Protein AF-A0A1A8DS97-F1 (afdb_monomer)

pLDDT: mean 73.11, std 12.5, range [47.91, 95.19]

Foldseek 3Di:
DDADPPDPVSDADADEDDDPDPDPDPPDQWKDWFAFAEKEKEWEWEFPDADPNRTDIDTHYMYIDTDIDMDGDCLDDPDPDGNPDPPDDDDDHHYYYYHYHYDPPPPDDDQPPVRPPPPVQPPVPDPDRPCVVCVLQDPPDPPDPNVVSVVVVVVVVVVVVVCVCVDPVVVVVVVVVVVVVD

Radius of gyration: 36.75 Å; Cα contacts (8 Å, |Δi|>4): 177; chains: 1; bounding box: 69×42×112 Å

Solvent-accessible surface area (backbone atoms only — not comparable to full-atom values): 11762 Å² total; per-residue (Å²): 137,85,74,53,93,87,45,74,86,69,55,71,77,67,54,69,69,78,80,83,74,90,66,83,77,68,95,64,88,54,54,47,72,73,39,79,32,35,40,41,37,40,38,33,30,34,74,82,48,64,60,97,86,44,73,39,72,42,78,71,42,39,43,46,46,74,42,64,41,68,50,64,69,86,49,88,62,103,55,95,65,66,54,92,58,87,85,66,87,81,90,78,84,71,50,75,49,77,48,80,44,78,52,81,76,82,70,65,79,81,71,48,83,89,68,48,82,79,56,94,76,55,55,91,81,41,102,66,43,66,73,64,77,49,30,72,74,40,93,80,41,82,89,56,60,66,70,58,39,48,49,55,50,53,51,53,53,50,50,52,52,51,48,53,62,73,27,71,68,43,51,49,52,54,51,54,54,59,66,71,77,112

Structure (mmCIF, N/CA/C/O backbone):
data_AF-A0A1A8DS97-F1
#
_entry.id   AF-A0A1A8DS97-F1
#
loop_
_atom_site.group_PDB
_atom_site.id
_atom_site.type_symbol
_atom_site.label_atom_id
_atom_site.label_alt_id
_atom_site.label_comp_id
_atom_site.label_asym_id
_atom_site.label_entity_id
_atom_site.label_seq_id
_atom_site.pdbx_PDB_ins_code
_atom_site.Cartn_x
_atom_site.Cartn_y
_atom_site.Cartn_z
_atom_site.occupancy
_atom_site.B_iso_or_equiv
_atom_site.auth_seq_id
_atom_site.auth_comp_id
_atom_site.auth_asym_id
_atom_site.auth_atom_id
_atom_site.pdbx_PDB_model_num
ATOM 1 N N . GLY A 1 1 ? 2.957 7.408 9.529 1.00 55.59 1 GLY A N 1
ATOM 2 C CA . GLY A 1 1 ? 3.193 6.093 10.149 1.00 55.59 1 GLY A CA 1
ATOM 3 C C . GLY A 1 1 ? 4.643 5.997 10.571 1.00 55.59 1 GLY A C 1
ATOM 4 O O . GLY A 1 1 ? 5.468 6.657 9.952 1.00 55.59 1 GLY A O 1
ATOM 5 N N . ASN A 1 2 ? 4.926 5.221 11.614 1.00 63.66 2 ASN A N 1
ATOM 6 C CA . ASN A 1 2 ? 6.272 4.868 12.070 1.00 63.66 2 ASN A CA 1
ATOM 7 C C . ASN A 1 2 ? 6.387 3.335 11.996 1.00 63.66 2 ASN A C 1
ATOM 9 O O . ASN A 1 2 ? 6.151 2.690 13.016 1.00 63.66 2 ASN A O 1
ATOM 13 N N . PRO A 1 3 ? 6.578 2.761 10.794 1.00 66.88 3 PRO A N 1
ATOM 14 C CA . PRO A 1 3 ? 6.591 1.312 10.630 1.00 66.88 3 PRO A CA 1
ATOM 15 C C . PRO A 1 3 ? 7.825 0.712 11.309 1.00 66.88 3 PRO A C 1
ATOM 17 O O . PRO A 1 3 ? 8.928 1.254 11.196 1.00 66.88 3 PRO A O 1
ATOM 20 N N . ASP A 1 4 ? 7.644 -0.409 11.998 1.00 77.06 4 ASP A N 1
ATOM 21 C CA . ASP A 1 4 ? 8.740 -1.178 12.571 1.00 77.06 4 ASP A CA 1
ATOM 22 C C . ASP A 1 4 ? 9.395 -2.037 11.482 1.00 77.06 4 ASP A C 1
ATOM 24 O O . ASP A 1 4 ? 8.813 -2.987 10.954 1.00 77.06 4 ASP A O 1
ATOM 28 N N . LEU A 1 5 ? 10.652 -1.720 11.161 1.00 77.31 5 LEU A N 1
ATOM 29 C CA . LEU A 1 5 ? 11.422 -2.434 10.141 1.00 77.31 5 LEU A CA 1
ATOM 30 C C . LEU A 1 5 ? 11.666 -3.912 10.490 1.00 77.31 5 LEU A C 1
ATOM 32 O O . LEU A 1 5 ? 12.020 -4.693 9.610 1.00 77.31 5 LEU A O 1
ATOM 36 N N . THR A 1 6 ? 11.500 -4.296 11.757 1.00 80.31 6 THR A N 1
ATOM 37 C CA . THR A 1 6 ? 11.717 -5.664 12.240 1.00 80.31 6 THR A CA 1
ATOM 38 C C . THR A 1 6 ? 10.442 -6.508 12.266 1.00 80.31 6 THR A C 1
ATOM 40 O O . THR A 1 6 ? 10.523 -7.737 12.305 1.00 80.31 6 THR A O 1
ATOM 43 N N . SER A 1 7 ? 9.267 -5.878 12.191 1.00 77.19 7 SER A N 1
ATOM 44 C CA . SER A 1 7 ? 7.970 -6.551 12.239 1.00 77.19 7 SER A CA 1
ATOM 45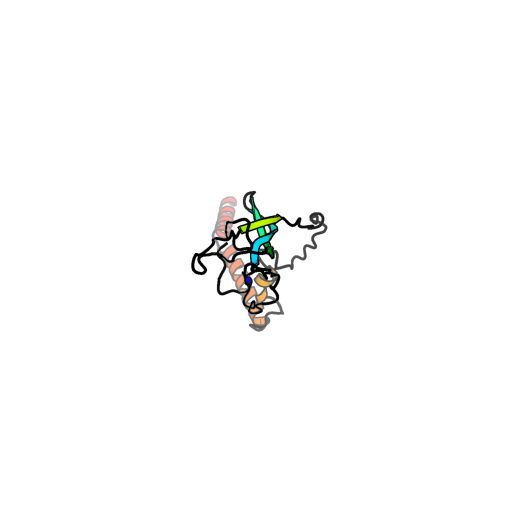 C C . SER A 1 7 ? 7.440 -6.803 10.833 1.00 77.19 7 SER A C 1
ATOM 47 O O . SER A 1 7 ? 7.052 -5.869 10.143 1.00 77.19 7 SER A O 1
ATOM 49 N N . LEU A 1 8 ? 7.337 -8.071 10.417 1.00 69.19 8 LEU A N 1
ATOM 50 C CA . LEU A 1 8 ? 6.719 -8.458 9.135 1.00 69.19 8 LEU A CA 1
ATOM 51 C C . LEU A 1 8 ? 5.221 -8.107 9.041 1.00 69.19 8 LEU A C 1
ATOM 53 O O . LEU A 1 8 ? 4.672 -8.118 7.945 1.00 69.19 8 LEU A O 1
ATOM 57 N N . MET A 1 9 ? 4.567 -7.787 10.164 1.00 68.56 9 MET A N 1
ATOM 58 C CA . MET A 1 9 ? 3.144 -7.423 10.209 1.00 68.56 9 MET A CA 1
ATOM 59 C C . MET A 1 9 ? 2.880 -5.983 9.750 1.00 68.56 9 MET A C 1
ATOM 61 O O . MET A 1 9 ? 1.756 -5.671 9.369 1.00 68.56 9 MET A O 1
ATOM 65 N N . ASP A 1 10 ? 3.905 -5.126 9.755 1.00 66.75 10 ASP A N 1
A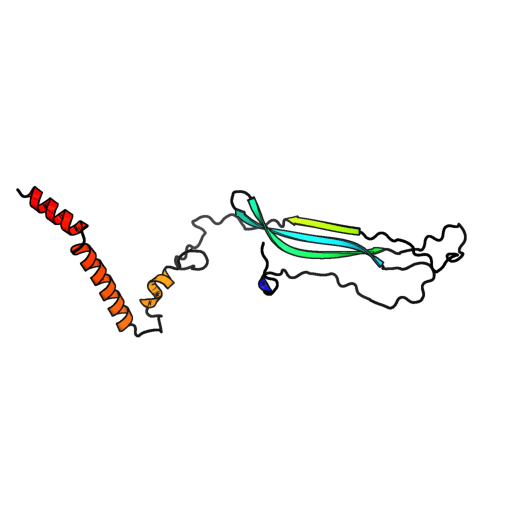TOM 66 C CA . ASP A 1 10 ? 3.803 -3.728 9.314 1.00 66.75 10 ASP A CA 1
ATOM 67 C C . ASP A 1 10 ? 3.982 -3.583 7.792 1.00 66.75 10 ASP A C 1
ATOM 69 O O . ASP A 1 10 ? 3.789 -2.499 7.233 1.00 66.75 10 ASP A O 1
ATOM 73 N N . TRP A 1 11 ? 4.354 -4.670 7.107 1.00 69.38 11 TRP A N 1
ATOM 74 C CA . TRP A 1 11 ? 4.637 -4.680 5.676 1.00 69.38 11 TRP A CA 1
ATOM 75 C C . TRP A 1 11 ? 3.482 -5.282 4.882 1.00 69.38 11 TRP A C 1
ATOM 77 O O . TRP A 1 11 ? 2.949 -6.342 5.202 1.00 69.38 11 TRP A O 1
ATOM 87 N N . VAL A 1 12 ? 3.133 -4.618 3.784 1.00 71.75 12 VAL A N 1
ATOM 88 C CA . VAL A 1 12 ? 2.131 -5.103 2.833 1.00 71.75 12 VAL A CA 1
ATOM 89 C C . VAL A 1 12 ? 2.806 -6.031 1.825 1.00 71.75 12 VAL A C 1
ATOM 91 O O . VAL A 1 12 ? 3.879 -5.718 1.308 1.00 71.75 12 VAL A O 1
ATOM 94 N N . ASN A 1 13 ? 2.170 -7.163 1.513 1.00 68.94 13 ASN A N 1
ATOM 95 C CA . ASN A 1 13 ? 2.652 -8.069 0.473 1.00 68.94 13 ASN A CA 1
ATOM 96 C C . ASN A 1 13 ? 2.570 -7.392 -0.902 1.00 68.94 13 ASN A C 1
ATOM 98 O O . ASN A 1 13 ? 1.490 -7.044 -1.375 1.00 68.94 13 ASN A O 1
ATOM 102 N N . ILE A 1 14 ? 3.724 -7.230 -1.546 1.00 65.50 14 ILE A N 1
ATOM 103 C CA . ILE A 1 14 ? 3.847 -6.612 -2.867 1.00 65.50 14 ILE A CA 1
ATOM 104 C C . ILE A 1 14 ? 3.759 -7.706 -3.933 1.00 65.50 14 ILE A C 1
ATOM 106 O O . ILE A 1 14 ? 4.562 -8.643 -3.928 1.00 65.50 14 ILE A O 1
ATOM 110 N N . SER A 1 15 ? 2.824 -7.577 -4.875 1.00 64.25 15 SER A N 1
ATOM 111 C CA . SER A 1 15 ? 2.842 -8.375 -6.099 1.00 64.25 15 SER A CA 1
ATOM 112 C C . SER A 1 15 ? 3.776 -7.710 -7.109 1.00 64.25 15 SER A C 1
ATOM 114 O O . SER A 1 15 ? 3.637 -6.542 -7.468 1.00 64.25 15 SER A O 1
ATOM 116 N N . TYR A 1 16 ? 4.769 -8.463 -7.569 1.00 63.75 16 TYR A N 1
ATOM 117 C CA . TYR A 1 16 ? 5.706 -8.013 -8.589 1.00 63.75 16 TYR A CA 1
ATOM 118 C C . TYR A 1 16 ? 5.536 -8.860 -9.844 1.00 63.75 16 TYR A C 1
ATOM 120 O O . TYR A 1 16 ? 5.448 -10.086 -9.778 1.00 63.75 16 TYR A O 1
ATOM 128 N N . ALA A 1 17 ? 5.542 -8.213 -11.007 1.00 59.81 17 ALA A N 1
ATOM 129 C CA . ALA A 1 17 ? 5.762 -8.915 -12.258 1.00 59.81 17 ALA A CA 1
ATOM 130 C C . ALA A 1 17 ? 7.258 -9.260 -12.357 1.00 59.81 17 ALA A C 1
ATOM 132 O O . ALA A 1 17 ? 8.103 -8.381 -12.542 1.00 59.81 17 ALA A O 1
ATOM 133 N N . THR A 1 18 ? 7.612 -10.539 -12.211 1.00 59.88 18 THR A N 1
ATOM 134 C CA . THR A 1 18 ? 8.984 -11.006 -12.445 1.00 59.88 18 THR A CA 1
ATOM 135 C C . THR A 1 18 ? 9.374 -10.771 -13.898 1.00 59.88 18 THR A C 1
ATOM 137 O O . THR A 1 18 ? 8.731 -11.302 -14.808 1.00 59.88 18 THR A O 1
ATOM 140 N N . LEU A 1 19 ? 10.467 -10.041 -14.141 1.00 61.94 19 LEU A N 1
ATOM 141 C CA . LEU A 1 19 ? 11.089 -10.065 -15.459 1.00 61.94 19 LEU A CA 1
ATOM 142 C C . LEU A 1 19 ? 11.717 -11.442 -15.677 1.00 61.94 19 LEU A C 1
ATOM 144 O O . LEU A 1 19 ? 12.787 -11.748 -15.156 1.00 61.94 19 LEU A O 1
ATOM 148 N N . ASN A 1 20 ? 11.043 -12.270 -16.471 1.00 59.34 20 ASN A N 1
ATOM 149 C CA . ASN A 1 20 ? 11.636 -13.499 -16.969 1.00 59.34 20 ASN A CA 1
ATOM 150 C C . ASN A 1 20 ? 12.813 -13.146 -17.888 1.00 59.34 20 ASN A C 1
ATOM 152 O O . ASN A 1 20 ? 12.662 -12.362 -18.827 1.00 59.34 20 ASN A O 1
ATOM 156 N N . SER A 1 21 ? 13.944 -13.784 -17.590 1.00 58.72 21 SER A N 1
ATOM 157 C CA . SER A 1 21 ? 15.226 -13.800 -18.297 1.00 58.72 21 SER A CA 1
ATOM 158 C C . SER A 1 21 ? 16.208 -12.661 -17.994 1.00 58.72 21 SER A C 1
ATOM 160 O O . SER A 1 21 ? 16.155 -11.585 -18.582 1.00 58.72 21 SER A O 1
ATOM 162 N N . SER A 1 22 ? 17.222 -12.986 -17.193 1.00 59.06 22 SER A N 1
ATOM 163 C CA . SER A 1 22 ? 18.589 -12.493 -17.370 1.00 59.06 22 SER A CA 1
ATOM 164 C C . SER A 1 22 ? 19.331 -13.449 -18.317 1.00 59.06 22 SER A C 1
ATOM 166 O O . SER A 1 22 ? 20.248 -14.164 -17.912 1.00 59.06 22 SER A O 1
ATOM 168 N N . ALA A 1 23 ? 18.876 -13.578 -19.564 1.00 58.88 23 ALA A N 1
ATOM 169 C CA . ALA A 1 23 ? 19.685 -14.276 -20.554 1.00 58.88 23 ALA A CA 1
ATOM 170 C C . ALA A 1 23 ? 20.867 -13.363 -20.898 1.00 58.88 23 ALA A C 1
ATOM 172 O O . ALA A 1 23 ? 20.662 -12.181 -21.172 1.00 58.88 23 ALA A O 1
ATOM 173 N N . ALA A 1 24 ? 22.094 -13.887 -20.851 1.00 57.28 24 ALA A N 1
ATOM 174 C CA . ALA A 1 24 ? 23.248 -13.159 -21.356 1.00 57.28 24 ALA A CA 1
ATOM 175 C C . ALA A 1 24 ? 22.981 -12.833 -22.829 1.00 57.28 24 ALA A C 1
ATOM 177 O O . ALA A 1 24 ? 22.901 -13.735 -23.666 1.00 57.28 24 ALA A O 1
ATOM 178 N N . MET A 1 25 ? 22.765 -11.553 -23.123 1.00 57.09 25 MET A N 1
ATOM 179 C CA . MET A 1 25 ? 22.539 -11.102 -24.485 1.00 57.09 25 MET A CA 1
ATOM 180 C C . MET A 1 25 ? 23.815 -11.408 -25.279 1.00 57.09 25 MET A C 1
ATOM 182 O O . MET A 1 25 ? 24.906 -10.975 -24.900 1.00 57.09 25 MET A O 1
ATOM 186 N N . GLY A 1 26 ? 23.693 -12.203 -26.347 1.00 58.31 26 GLY A N 1
ATOM 187 C CA . GLY A 1 26 ? 24.796 -12.429 -27.283 1.00 58.31 26 GLY A CA 1
ATOM 188 C C . GLY A 1 26 ? 25.291 -11.096 -27.845 1.00 58.31 26 GLY A C 1
ATOM 189 O O . GLY A 1 26 ? 24.573 -10.105 -27.786 1.00 58.31 26 GLY A O 1
ATOM 190 N N . LYS A 1 27 ? 26.519 -11.047 -28.369 1.00 55.84 27 LYS A N 1
ATOM 191 C CA . LYS A 1 27 ? 27.145 -9.816 -28.882 1.00 55.84 27 LYS A CA 1
ATOM 192 C C . LYS A 1 27 ? 26.233 -9.127 -29.916 1.00 55.84 27 LYS A C 1
ATOM 194 O O . LYS A 1 27 ? 26.227 -9.533 -31.076 1.00 55.84 27 LYS A O 1
ATOM 199 N N . VAL A 1 28 ? 25.456 -8.119 -29.499 1.00 59.34 28 VAL A N 1
ATOM 200 C CA . VAL A 1 28 ? 24.551 -7.380 -30.391 1.00 59.34 28 VAL A CA 1
ATOM 201 C C . VAL A 1 28 ? 25.284 -6.182 -30.968 1.00 59.34 28 VAL A C 1
ATOM 203 O O . VAL A 1 28 ? 25.982 -5.465 -30.258 1.00 59.34 28 VAL A O 1
ATOM 206 N N . THR A 1 29 ? 25.167 -5.996 -32.277 1.00 64.00 29 THR A N 1
ATOM 207 C CA . THR A 1 29 ? 25.998 -5.068 -33.050 1.00 64.00 29 THR A CA 1
ATOM 208 C C . THR A 1 29 ? 25.460 -3.636 -33.110 1.00 64.00 29 THR A C 1
ATOM 210 O O . THR A 1 29 ? 26.208 -2.754 -33.519 1.00 64.00 29 THR A O 1
ATOM 213 N N . SER A 1 30 ? 24.209 -3.374 -32.704 1.00 67.06 30 SER A N 1
ATOM 214 C CA . SER A 1 30 ? 23.631 -2.013 -32.752 1.00 67.06 30 SER A CA 1
ATOM 215 C C . SER A 1 30 ? 22.361 -1.766 -31.921 1.00 67.06 30 SER A C 1
ATOM 217 O O . SER A 1 30 ? 21.950 -0.611 -31.790 1.00 67.06 30 SER A O 1
ATOM 219 N N . ALA A 1 31 ? 21.723 -2.803 -31.363 1.00 75.81 31 ALA A N 1
ATOM 220 C CA . ALA A 1 31 ? 20.458 -2.661 -30.642 1.00 75.81 31 ALA A CA 1
ATOM 221 C C . ALA A 1 31 ? 20.352 -3.611 -29.441 1.00 75.81 31 ALA A C 1
ATOM 223 O O . ALA A 1 31 ? 20.642 -4.794 -29.556 1.00 75.81 31 ALA A O 1
ATOM 224 N N . CYS A 1 32 ? 19.884 -3.121 -28.299 1.00 77.81 32 CYS A N 1
ATOM 225 C CA . CYS A 1 32 ? 19.562 -3.932 -27.130 1.00 77.81 32 CYS A CA 1
ATOM 226 C C . CYS A 1 32 ? 18.045 -4.011 -27.001 1.00 77.81 32 CYS A C 1
ATOM 228 O O . CYS A 1 32 ? 17.398 -3.018 -26.669 1.00 77.81 32 CYS A O 1
ATOM 230 N N . ASP A 1 33 ? 17.473 -5.179 -27.281 1.00 80.00 33 ASP A N 1
ATOM 231 C CA . ASP A 1 33 ? 16.034 -5.385 -27.151 1.00 80.00 33 ASP A CA 1
ATOM 232 C C . ASP A 1 33 ? 15.628 -5.828 -25.739 1.00 80.00 33 ASP A C 1
ATOM 234 O O . ASP A 1 33 ? 16.404 -6.443 -25.006 1.00 80.00 33 ASP A O 1
ATOM 238 N N . GLY A 1 34 ? 14.392 -5.511 -25.358 1.00 76.31 34 GLY A N 1
ATOM 239 C CA . GLY A 1 34 ? 13.819 -5.936 -24.086 1.00 76.31 34 GLY A CA 1
ATOM 240 C C . GLY A 1 34 ? 14.334 -5.180 -22.857 1.00 76.31 34 GLY A C 1
ATOM 241 O O . GLY A 1 34 ? 14.153 -5.673 -21.741 1.00 76.31 34 GLY A O 1
ATOM 242 N N . VAL A 1 35 ? 14.943 -4.001 -23.030 1.00 83.00 35 VAL A N 1
ATOM 243 C CA . VAL A 1 35 ? 15.509 -3.225 -21.919 1.00 83.00 35 VAL A CA 1
ATOM 244 C C . VAL A 1 35 ? 14.397 -2.513 -21.139 1.00 83.00 35 VAL A C 1
ATOM 246 O O . VAL A 1 35 ? 13.587 -1.814 -21.752 1.00 83.00 35 VAL A O 1
ATOM 249 N N . PRO A 1 36 ? 14.325 -2.648 -19.801 1.00 86.38 36 PRO A N 1
ATOM 250 C CA . PRO A 1 36 ? 13.344 -1.928 -18.993 1.00 86.38 36 PRO A CA 1
ATOM 251 C C . PRO A 1 36 ? 13.616 -0.418 -19.025 1.00 86.38 36 PRO A C 1
ATOM 253 O O . PRO A 1 36 ? 14.653 0.033 -18.545 1.00 86.38 36 PRO A O 1
ATOM 256 N N . SER A 1 37 ? 12.689 0.368 -19.570 1.00 89.38 37 SER A N 1
ATOM 257 C CA . SER A 1 37 ? 12.844 1.826 -19.734 1.00 89.38 37 SER A CA 1
ATOM 258 C C . SER A 1 37 ? 11.778 2.647 -19.016 1.00 89.38 37 SER A C 1
ATOM 260 O O . SER A 1 37 ? 11.983 3.835 -18.761 1.00 89.38 37 SER A O 1
ATOM 262 N N . HIS A 1 38 ? 10.663 2.021 -18.638 1.00 92.00 38 HIS A N 1
ATOM 263 C CA . HIS A 1 38 ? 9.644 2.644 -17.801 1.00 92.00 38 HIS A CA 1
ATOM 264 C C . HIS A 1 38 ? 9.243 1.713 -16.666 1.00 92.00 38 HIS A C 1
ATOM 266 O O . HIS A 1 38 ? 8.943 0.543 -16.909 1.00 92.00 38 HIS A O 1
ATOM 272 N N . GLN A 1 39 ? 9.174 2.247 -15.453 1.00 91.25 39 GLN A N 1
ATOM 273 C CA . GLN A 1 39 ? 8.561 1.584 -14.308 1.00 91.25 39 GLN A CA 1
ATOM 274 C C . GLN A 1 39 ? 7.274 2.317 -13.923 1.00 91.25 39 GLN A C 1
ATOM 276 O O . GLN A 1 39 ? 7.276 3.530 -13.739 1.00 91.25 39 GLN A O 1
ATOM 281 N N . HIS A 1 40 ? 6.180 1.581 -13.768 1.00 92.12 40 HIS A N 1
ATOM 282 C CA . HIS A 1 40 ? 4.904 2.112 -13.313 1.00 92.12 40 HIS A CA 1
ATOM 283 C C . HIS A 1 40 ? 4.486 1.417 -12.020 1.00 92.12 40 HIS A C 1
ATOM 285 O O . HIS A 1 40 ? 4.324 0.198 -11.997 1.00 92.12 40 HIS A O 1
ATOM 291 N N . ILE A 1 41 ? 4.322 2.191 -10.948 1.00 90.81 41 ILE A N 1
ATOM 292 C CA . ILE A 1 41 ? 3.912 1.697 -9.633 1.00 90.81 41 ILE A CA 1
ATOM 293 C C . ILE A 1 41 ? 2.470 2.125 -9.373 1.00 90.81 41 ILE A C 1
ATOM 295 O O . ILE A 1 41 ? 2.154 3.316 -9.363 1.00 90.81 41 ILE A O 1
ATOM 299 N N . GLN A 1 42 ? 1.600 1.156 -9.120 1.00 91.06 42 GLN A N 1
ATOM 300 C CA . GLN A 1 42 ? 0.215 1.388 -8.735 1.00 91.06 42 GLN A CA 1
ATOM 301 C C . GLN A 1 42 ? 0.046 1.090 -7.252 1.00 91.06 42 GLN A C 1
ATOM 303 O O . GLN A 1 42 ? 0.321 -0.015 -6.793 1.00 91.06 42 GLN A O 1
ATOM 308 N N . VAL A 1 43 ? -0.406 2.092 -6.503 1.00 90.00 43 VAL A N 1
ATOM 309 C CA . VAL A 1 43 ? -0.646 2.007 -5.063 1.00 90.00 43 VAL A CA 1
ATOM 310 C C . VAL A 1 43 ? -2.144 2.027 -4.832 1.00 90.00 43 VAL A C 1
ATOM 312 O O . VAL A 1 43 ? -2.815 3.003 -5.169 1.00 90.00 43 VAL A O 1
ATOM 315 N N . TRP A 1 44 ? -2.675 0.951 -4.270 1.00 87.44 44 TRP A N 1
ATOM 316 C CA . TRP A 1 44 ? -4.095 0.837 -3.978 1.00 87.44 44 TRP A CA 1
ATOM 317 C C . TRP A 1 44 ? -4.338 1.181 -2.514 1.00 87.44 44 TRP A C 1
ATOM 319 O O . TRP A 1 44 ? -3.741 0.580 -1.619 1.00 87.44 44 TRP A O 1
ATOM 329 N N . THR A 1 45 ? -5.211 2.152 -2.267 1.00 87.81 45 THR A N 1
ATOM 330 C CA . THR A 1 45 ? -5.506 2.687 -0.939 1.00 87.81 45 THR A CA 1
ATOM 331 C C . THR A 1 45 ? -6.951 2.431 -0.535 1.00 87.81 45 THR A C 1
ATOM 333 O O . THR A 1 45 ? -7.865 2.469 -1.354 1.00 87.81 45 THR A O 1
ATOM 336 N N . LEU A 1 46 ? -7.166 2.178 0.754 1.00 85.69 46 LEU A N 1
ATOM 337 C CA . LEU A 1 46 ? -8.476 2.045 1.385 1.00 85.69 46 LEU A CA 1
ATOM 338 C C . LEU A 1 46 ? -8.646 3.150 2.424 1.00 85.69 46 LEU A C 1
ATOM 340 O O . LEU A 1 46 ? -7.721 3.444 3.177 1.00 85.69 46 LEU A O 1
ATOM 344 N N . ILE A 1 47 ? -9.835 3.743 2.502 1.00 83.75 47 ILE A N 1
ATOM 345 C CA . ILE A 1 47 ? -10.167 4.670 3.588 1.00 83.75 47 ILE A CA 1
ATOM 346 C C . ILE A 1 47 ? -10.714 3.846 4.754 1.00 83.75 47 ILE A C 1
ATOM 348 O O . ILE A 1 47 ? -11.812 3.300 4.661 1.00 83.75 47 ILE A O 1
ATOM 352 N N . THR A 1 48 ? -9.955 3.750 5.845 1.00 76.88 48 THR A N 1
ATOM 353 C CA . THR A 1 48 ? -10.303 2.905 7.004 1.00 76.88 48 THR A CA 1
ATOM 354 C C . THR A 1 48 ? -10.911 3.679 8.166 1.00 76.88 48 THR A C 1
ATOM 356 O O . THR A 1 48 ? -11.505 3.093 9.069 1.00 76.88 48 THR A O 1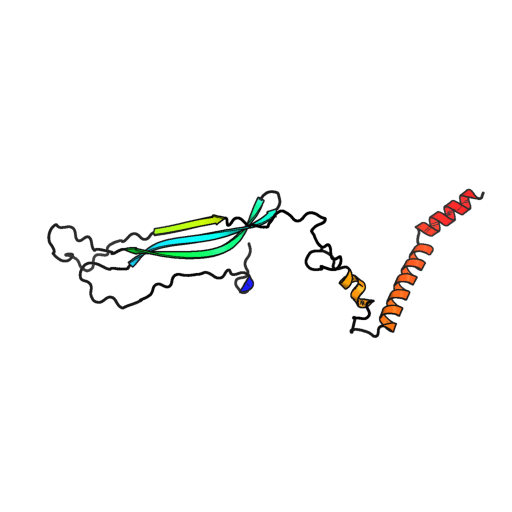
ATOM 359 N N . GLY A 1 49 ? -10.847 5.007 8.127 1.00 74.50 49 GLY A N 1
ATOM 360 C CA . GLY A 1 49 ? -11.468 5.859 9.130 1.00 74.50 49 GLY A CA 1
ATOM 361 C C . GLY A 1 49 ? -11.281 7.337 8.829 1.00 74.50 49 GLY A C 1
ATOM 362 O O . GLY A 1 49 ? -10.814 7.719 7.758 1.00 74.50 49 GLY A O 1
ATOM 363 N N . GLN A 1 50 ? -11.641 8.184 9.788 1.00 79.06 50 GLN A N 1
ATOM 364 C CA . GLN A 1 50 ? -11.490 9.631 9.686 1.00 79.06 50 GLN A CA 1
ATOM 365 C C . GLN A 1 50 ? -11.120 10.185 11.063 1.00 79.06 50 GLN A C 1
ATOM 367 O O . GLN A 1 50 ? -11.819 9.929 12.041 1.00 79.06 50 GLN A O 1
ATOM 372 N N . ILE A 1 51 ? -10.023 10.938 11.149 1.00 77.69 51 ILE A N 1
ATOM 373 C CA . ILE A 1 51 ? -9.579 11.589 12.390 1.00 77.69 51 ILE A CA 1
ATOM 374 C C . ILE A 1 51 ? -9.621 13.092 12.149 1.00 77.69 51 ILE A C 1
ATOM 376 O O . ILE A 1 51 ? -8.996 13.588 11.214 1.00 77.69 51 ILE A O 1
ATOM 380 N N . GLY A 1 52 ? -10.403 13.817 12.953 1.00 77.19 52 GLY A N 1
ATOM 381 C CA . GLY A 1 52 ? -10.523 15.275 12.831 1.00 77.19 52 GLY A CA 1
ATOM 382 C C . GLY A 1 52 ? -11.025 15.750 11.461 1.00 77.19 52 GLY A C 1
ATOM 383 O O . GLY A 1 52 ? -10.620 16.808 10.996 1.00 77.19 52 GLY A O 1
ATOM 384 N N . GLY A 1 53 ? -11.859 14.958 10.781 1.00 77.19 53 GLY A N 1
ATOM 385 C CA . GLY A 1 53 ? -12.358 15.295 9.446 1.00 77.19 53 GLY A CA 1
ATOM 386 C C . GLY A 1 53 ? -11.434 14.890 8.288 1.00 77.19 53 GLY A C 1
ATOM 387 O O . GLY A 1 53 ? -11.835 15.023 7.134 1.00 77.19 53 GLY A O 1
ATOM 388 N N . ILE A 1 54 ? -10.252 14.330 8.556 1.00 81.62 54 ILE A N 1
ATOM 389 C CA . ILE A 1 54 ? -9.302 13.893 7.522 1.00 81.62 54 ILE A CA 1
ATOM 390 C C . ILE A 1 54 ? -9.393 12.369 7.352 1.00 81.62 54 ILE A C 1
ATOM 392 O O . ILE A 1 54 ? -9.216 11.651 8.345 1.00 81.62 54 ILE A O 1
ATOM 396 N N . PRO A 1 55 ? -9.679 11.852 6.138 1.00 80.81 55 PRO A N 1
ATOM 397 C CA . PRO A 1 55 ? -9.750 10.416 5.899 1.00 80.81 55 PRO A CA 1
ATOM 398 C C . PRO A 1 55 ? -8.376 9.778 6.117 1.00 80.81 55 PRO A C 1
ATOM 400 O O . PRO A 1 55 ? -7.371 10.211 5.553 1.00 80.81 55 PRO A O 1
ATOM 403 N N . GLN A 1 56 ? -8.344 8.742 6.944 1.00 82.00 56 GLN A N 1
ATOM 404 C CA . GLN A 1 56 ? -7.176 7.899 7.139 1.00 82.00 56 GLN A CA 1
ATOM 405 C C . GLN A 1 56 ? -7.136 6.878 6.006 1.00 82.00 56 GLN A C 1
ATOM 407 O O . GLN A 1 56 ? -8.091 6.122 5.814 1.00 82.00 56 GLN A O 1
ATOM 412 N N . ARG A 1 57 ? -6.044 6.903 5.239 1.00 83.31 57 ARG A N 1
ATOM 413 C CA . ARG A 1 57 ? -5.803 5.997 4.117 1.00 83.31 57 ARG A CA 1
ATOM 414 C C . ARG A 1 57 ? -4.796 4.936 4.524 1.00 83.31 57 ARG A C 1
ATOM 416 O O . ARG A 1 57 ? -3.723 5.261 5.026 1.00 83.31 57 ARG A O 1
ATOM 423 N N . GLU A 1 58 ? -5.132 3.693 4.248 1.00 82.25 58 GLU A N 1
ATOM 424 C CA . GLU A 1 58 ? -4.267 2.536 4.416 1.00 82.25 58 GLU A CA 1
ATOM 425 C C . GLU A 1 58 ? -3.882 1.993 3.041 1.00 82.25 58 GLU A C 1
ATOM 427 O O . GLU A 1 58 ? -4.708 1.969 2.127 1.00 82.25 58 GLU A O 1
ATOM 432 N N . ILE A 1 59 ? -2.625 1.586 2.872 1.00 84.81 59 ILE A N 1
ATOM 433 C CA . ILE A 1 59 ? -2.166 0.946 1.637 1.00 84.81 59 ILE A CA 1
ATOM 434 C C . ILE A 1 59 ? -2.596 -0.515 1.697 1.00 84.81 59 ILE A C 1
ATOM 436 O O . ILE A 1 59 ? -2.177 -1.248 2.584 1.00 84.81 59 ILE A O 1
ATOM 440 N N . HIS A 1 60 ? -3.428 -0.930 0.750 1.00 82.75 60 HIS A N 1
ATOM 441 C CA . HIS A 1 60 ? -3.950 -2.289 0.700 1.00 82.75 60 HIS A CA 1
ATOM 442 C C . HIS A 1 60 ? -3.109 -3.207 -0.183 1.00 82.75 60 HIS A C 1
ATOM 444 O O . HIS A 1 60 ? -2.888 -4.367 0.152 1.00 82.75 60 HIS A O 1
ATOM 450 N N . ALA A 1 61 ? -2.653 -2.686 -1.322 1.00 82.50 61 ALA A N 1
ATOM 451 C CA . ALA A 1 61 ? -1.867 -3.435 -2.288 1.00 82.50 61 ALA A CA 1
ATOM 452 C C . ALA A 1 61 ? -0.959 -2.501 -3.089 1.00 82.50 61 ALA A C 1
ATOM 454 O O . ALA A 1 61 ? -1.222 -1.300 -3.217 1.00 82.50 61 ALA A O 1
ATOM 455 N N . LEU A 1 62 ? 0.108 -3.075 -3.639 1.00 85.06 62 LEU A N 1
ATOM 456 C CA . LEU A 1 62 ? 1.026 -2.394 -4.537 1.00 85.06 62 LEU A CA 1
ATOM 457 C C . LEU A 1 62 ? 1.365 -3.316 -5.706 1.00 85.06 62 LEU A C 1
ATOM 459 O O . LEU A 1 62 ? 1.749 -4.464 -5.490 1.00 85.06 62 LEU A O 1
ATOM 463 N N . GLU A 1 63 ? 1.244 -2.789 -6.922 1.00 84.88 63 GLU A N 1
ATOM 464 C CA . GLU A 1 63 ? 1.568 -3.481 -8.168 1.00 84.88 63 GLU A CA 1
ATOM 465 C C . GLU A 1 63 ? 2.661 -2.710 -8.915 1.00 84.88 63 GLU A C 1
ATOM 467 O O . GLU A 1 63 ? 2.577 -1.491 -9.083 1.00 84.88 63 GLU A O 1
ATOM 472 N N . VAL A 1 64 ? 3.702 -3.415 -9.364 1.00 86.31 64 VAL A N 1
ATOM 473 C CA . VAL A 1 64 ? 4.811 -2.824 -10.129 1.00 86.31 64 VAL A CA 1
ATOM 474 C C . VAL A 1 64 ? 4.870 -3.427 -11.522 1.00 86.31 64 VAL A C 1
ATOM 476 O O . VAL A 1 64 ? 5.108 -4.625 -11.681 1.00 86.31 64 VAL A O 1
ATOM 479 N N . ASN A 1 65 ? 4.745 -2.559 -12.522 1.00 86.94 65 ASN A N 1
ATOM 480 C CA . ASN A 1 65 ? 4.789 -2.900 -13.934 1.00 86.94 65 ASN A CA 1
ATOM 481 C C . ASN A 1 65 ? 6.001 -2.266 -14.620 1.00 86.94 65 ASN A C 1
ATOM 483 O O . ASN A 1 65 ? 6.425 -1.160 -14.287 1.00 86.94 65 ASN A O 1
ATOM 487 N N . TYR A 1 66 ? 6.553 -2.972 -15.606 1.00 87.25 66 TYR A N 1
ATOM 488 C CA . TYR A 1 66 ? 7.714 -2.526 -16.373 1.00 87.25 66 TYR A CA 1
ATOM 489 C C . TYR A 1 66 ? 7.387 -2.514 -17.860 1.00 87.25 66 TYR A C 1
ATOM 491 O O . TYR A 1 66 ? 6.896 -3.507 -18.397 1.00 87.25 66 TYR A O 1
ATOM 499 N N . SER A 1 67 ? 7.712 -1.417 -18.538 1.00 88.06 67 SER A N 1
ATOM 500 C CA . SER A 1 67 ? 7.698 -1.352 -19.997 1.00 88.06 67 SER A CA 1
ATOM 501 C C . SER A 1 67 ? 9.108 -1.571 -20.533 1.00 88.06 67 SER A C 1
ATOM 503 O O . SER A 1 67 ? 10.079 -1.045 -19.976 1.00 88.06 67 SER A O 1
ATOM 505 N N . ARG A 1 68 ? 9.209 -2.349 -21.609 1.00 86.38 68 ARG A N 1
ATOM 506 C CA . ARG A 1 68 ? 10.469 -2.636 -22.289 1.00 86.38 68 ARG A CA 1
ATOM 507 C C . ARG A 1 68 ? 10.537 -1.845 -23.583 1.00 86.38 68 ARG A C 1
ATOM 509 O O . ARG A 1 68 ? 9.548 -1.778 -24.309 1.00 86.38 68 ARG A O 1
ATOM 516 N N . THR A 1 69 ? 11.703 -1.301 -23.889 1.00 86.62 69 THR A N 1
ATOM 517 C CA . THR A 1 69 ? 11.977 -0.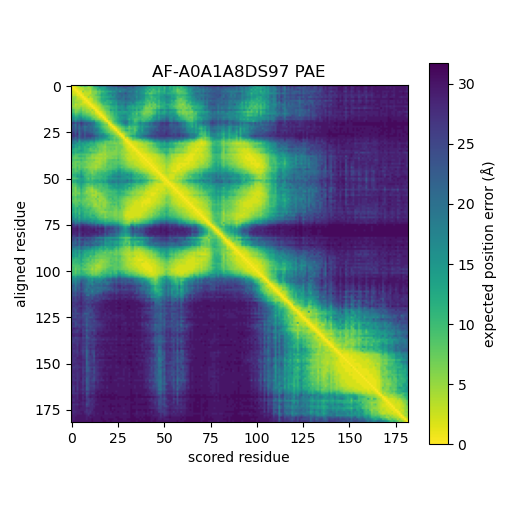678 -25.183 1.00 86.62 69 THR A CA 1
ATOM 518 C C . THR A 1 69 ? 13.271 -1.214 -25.758 1.00 86.62 69 THR A C 1
ATOM 520 O O . THR A 1 69 ? 14.167 -1.639 -25.029 1.00 86.62 69 THR A O 1
ATOM 523 N N . THR A 1 70 ? 13.379 -1.149 -27.076 1.00 85.62 70 THR A N 1
ATOM 524 C CA . THR A 1 70 ? 14.623 -1.428 -27.777 1.00 85.62 70 THR A CA 1
ATOM 525 C C . THR A 1 70 ? 15.500 -0.180 -27.729 1.00 85.62 70 THR A C 1
ATOM 527 O O . THR A 1 70 ? 15.082 0.895 -28.153 1.00 85.62 70 THR A O 1
ATOM 530 N N . TRP A 1 71 ? 16.705 -0.306 -27.187 1.00 84.88 71 TRP A N 1
ATOM 531 C CA . TRP A 1 71 ? 17.713 0.750 -27.214 1.00 84.88 71 TRP A CA 1
ATOM 532 C C . TRP A 1 71 ? 18.577 0.579 -28.454 1.00 84.88 71 TRP A C 1
ATOM 534 O O . TRP A 1 71 ? 19.287 -0.415 -28.574 1.00 84.88 71 TRP A O 1
ATOM 544 N N . THR A 1 72 ? 18.512 1.526 -29.382 1.00 79.75 72 THR A N 1
ATOM 545 C CA . THR A 1 72 ? 19.340 1.540 -30.593 1.00 79.75 72 THR A CA 1
ATOM 546 C C . THR A 1 72 ? 20.421 2.590 -30.454 1.00 79.75 72 THR A C 1
ATOM 548 O O . THR A 1 72 ? 20.125 3.714 -30.053 1.00 79.75 72 THR A O 1
ATOM 551 N N . LEU A 1 73 ? 21.656 2.239 -30.800 1.00 75.12 73 LEU A N 1
ATOM 552 C CA . LEU A 1 73 ? 22.730 3.221 -30.831 1.00 75.12 73 LEU A CA 1
ATOM 553 C C . LEU A 1 73 ? 22.469 4.221 -31.962 1.00 75.12 73 LEU A C 1
ATOM 555 O O . LEU A 1 73 ? 22.398 3.839 -33.131 1.00 75.12 73 LEU A O 1
ATOM 559 N N . GLU A 1 74 ? 22.341 5.502 -31.626 1.00 71.25 74 GLU A N 1
ATOM 560 C CA . GLU A 1 74 ? 22.249 6.575 -32.616 1.00 71.25 74 GLU A CA 1
ATOM 561 C C . GLU A 1 74 ? 23.657 6.909 -33.115 1.00 71.25 74 GLU A C 1
ATOM 563 O O . GLU A 1 74 ? 24.326 7.828 -32.646 1.00 71.25 74 GLU A O 1
ATOM 568 N N . CYS A 1 75 ? 24.152 6.097 -34.043 1.00 69.12 75 CYS A N 1
ATOM 569 C CA . CYS A 1 75 ? 25.374 6.377 -34.784 1.00 69.12 75 CYS A CA 1
ATOM 570 C C . CYS A 1 75 ? 24.988 7.309 -35.948 1.00 69.12 75 CYS A C 1
ATOM 572 O O . CYS A 1 75 ? 24.567 6.837 -36.997 1.00 69.12 75 CYS A O 1
ATOM 574 N N . GLY A 1 76 ? 25.007 8.630 -35.750 1.00 62.03 76 GLY A N 1
ATOM 575 C CA . GLY A 1 76 ? 24.560 9.586 -36.772 1.00 62.03 76 GLY A CA 1
ATOM 576 C C . GLY A 1 76 ? 25.231 9.373 -38.141 1.00 62.03 76 GLY A C 1
ATOM 577 O O . GLY A 1 76 ? 26.453 9.432 -38.246 1.00 62.03 76 GLY A O 1
ATOM 578 N N . GLY A 1 77 ? 24.427 9.153 -39.187 1.00 55.06 77 GLY A N 1
ATOM 579 C CA . GLY A 1 77 ? 24.876 8.972 -40.573 1.00 55.06 77 GLY A CA 1
ATOM 580 C C . GLY A 1 77 ? 23.957 8.011 -41.330 1.00 55.06 77 GLY A C 1
ATOM 581 O O . GLY A 1 77 ? 23.635 6.945 -40.829 1.00 55.06 77 GLY A O 1
ATOM 582 N N . GLY A 1 78 ? 23.501 8.378 -42.530 1.00 50.78 78 GLY A N 1
ATOM 583 C CA . GLY A 1 78 ? 22.568 7.580 -43.347 1.00 50.78 78 GLY A CA 1
ATOM 584 C C . GLY A 1 78 ? 23.128 6.268 -43.918 1.00 50.78 78 GLY A C 1
ATOM 585 O O . GLY A 1 78 ? 22.515 5.715 -44.826 1.00 50.78 78 GLY A O 1
ATOM 586 N N . ASP A 1 79 ? 24.258 5.780 -43.405 1.00 54.28 79 ASP A N 1
ATOM 587 C CA . ASP A 1 79 ? 24.923 4.551 -43.826 1.00 54.28 79 ASP A CA 1
ATOM 588 C C . ASP A 1 79 ? 25.065 3.577 -42.650 1.00 54.28 79 ASP A C 1
ATOM 590 O O . ASP A 1 79 ? 25.303 3.961 -41.509 1.00 54.28 79 ASP A O 1
ATOM 594 N N . ILE A 1 80 ? 24.951 2.284 -42.958 1.00 53.19 80 ILE A N 1
ATOM 595 C CA . ILE A 1 80 ? 24.882 1.129 -42.037 1.00 53.19 80 ILE A CA 1
ATOM 596 C C . ILE A 1 80 ? 26.218 0.890 -41.279 1.00 53.19 80 ILE A C 1
ATOM 598 O O . ILE A 1 80 ? 26.426 -0.152 -40.656 1.00 53.19 80 ILE A O 1
ATOM 602 N N . SER A 1 81 ? 27.169 1.825 -41.332 1.00 53.84 81 SER A N 1
ATOM 603 C CA . SER A 1 81 ? 28.469 1.688 -40.678 1.00 53.84 81 SER A CA 1
ATOM 604 C C . SER A 1 81 ? 28.331 1.804 -39.161 1.00 53.84 81 SER A C 1
ATOM 606 O O . SER A 1 81 ? 27.871 2.818 -38.639 1.00 53.84 81 SER A O 1
ATOM 608 N N . SER A 1 82 ? 28.764 0.751 -38.468 1.00 58.69 82 SER A N 1
ATOM 609 C CA . SER A 1 82 ? 28.974 0.687 -37.019 1.00 58.69 82 SER A CA 1
ATOM 610 C C . SER A 1 82 ? 29.539 1.995 -36.460 1.00 58.69 82 SER A C 1
ATOM 612 O O . SER A 1 82 ? 30.478 2.529 -37.049 1.00 58.69 82 SER A O 1
ATOM 614 N N . CYS A 1 83 ? 29.003 2.462 -35.324 1.00 64.44 83 CYS A N 1
ATOM 615 C CA . CYS A 1 83 ? 29.506 3.612 -34.566 1.00 64.44 83 CYS A CA 1
ATOM 616 C C . CYS A 1 83 ? 31.042 3.701 -34.641 1.00 64.44 83 CYS A C 1
ATOM 618 O O . CYS A 1 83 ? 31.740 2.773 -34.235 1.00 64.44 83 CYS A O 1
ATOM 620 N N . GLN A 1 84 ? 31.546 4.806 -35.204 1.00 62.84 84 GLN A N 1
ATOM 621 C CA . GLN A 1 84 ? 32.970 5.035 -35.488 1.00 62.84 84 GLN A CA 1
ATOM 622 C C . GLN A 1 84 ? 33.843 4.943 -34.222 1.00 62.84 84 GLN A C 1
ATOM 624 O O . GLN A 1 84 ? 35.017 4.592 -34.312 1.00 62.84 84 GLN A O 1
ATOM 629 N N . ASP A 1 85 ? 33.254 5.246 -33.062 1.00 65.94 85 ASP A N 1
ATOM 630 C CA . ASP A 1 85 ? 33.867 5.111 -31.747 1.00 65.94 85 ASP A CA 1
ATOM 631 C C . ASP A 1 85 ? 33.070 4.097 -30.901 1.00 65.94 85 ASP A C 1
ATOM 633 O O . ASP A 1 85 ? 31.968 4.417 -30.443 1.00 65.94 85 ASP A O 1
ATOM 637 N N . PRO A 1 86 ? 33.571 2.861 -30.726 1.00 65.12 86 PRO A N 1
ATOM 638 C CA . PRO A 1 86 ? 32.909 1.843 -29.916 1.00 65.12 86 PRO A CA 1
ATOM 639 C C . PRO A 1 86 ? 32.963 2.137 -28.408 1.00 65.12 86 PRO A C 1
ATOM 641 O O . PRO A 1 86 ? 32.208 1.515 -27.661 1.00 65.12 86 PRO A O 1
ATOM 644 N N . ASP A 1 87 ? 33.820 3.064 -27.965 1.00 67.75 87 ASP A N 1
ATOM 645 C CA . ASP A 1 87 ? 34.037 3.377 -26.548 1.00 67.75 87 ASP A CA 1
ATOM 646 C C . ASP A 1 87 ? 33.260 4.626 -26.088 1.00 67.75 87 ASP A C 1
ATOM 648 O O . ASP A 1 87 ? 33.248 4.956 -24.898 1.00 67.75 87 ASP A O 1
ATOM 652 N N . ALA A 1 88 ? 32.569 5.315 -27.002 1.00 71.12 88 ALA A N 1
ATOM 653 C CA . ALA A 1 88 ? 31.755 6.481 -26.681 1.00 71.12 88 ALA A CA 1
ATOM 654 C C . ALA A 1 88 ? 30.427 6.072 -26.000 1.00 71.12 88 ALA A C 1
ATOM 656 O O . ALA A 1 88 ? 29.595 5.398 -26.618 1.00 71.12 88 ALA A O 1
ATOM 657 N N . PRO A 1 89 ? 30.165 6.494 -24.746 1.00 72.25 89 PRO A N 1
ATOM 658 C CA . PRO A 1 89 ? 28.927 6.149 -24.056 1.00 72.25 89 PRO A CA 1
ATOM 659 C C . PRO A 1 89 ? 27.734 6.928 -24.631 1.00 72.25 89 PRO A C 1
ATOM 661 O O . PRO A 1 89 ? 27.788 8.149 -24.774 1.00 72.25 89 PRO A O 1
ATOM 664 N N . GLN A 1 90 ? 26.625 6.233 -24.894 1.00 76.88 90 GLN A N 1
ATOM 665 C CA . GLN A 1 90 ? 25.335 6.852 -25.217 1.00 76.88 90 GLN A CA 1
ATOM 666 C C . GLN A 1 90 ? 24.398 6.848 -24.008 1.00 76.88 90 GLN A C 1
ATOM 668 O O . GLN A 1 90 ? 24.424 5.939 -23.175 1.00 76.88 90 GLN A O 1
ATOM 673 N N . LEU A 1 91 ? 23.564 7.882 -23.917 1.00 81.25 91 LEU A N 1
ATOM 674 C CA . LEU A 1 91 ? 22.592 8.053 -22.843 1.00 81.25 91 LEU A CA 1
ATOM 675 C C . LEU A 1 91 ? 21.217 7.582 -23.311 1.00 81.25 91 LEU A C 1
ATOM 677 O O . LEU A 1 91 ? 20.703 8.055 -24.320 1.00 81.25 91 LEU A O 1
ATOM 681 N N . PHE A 1 92 ? 20.596 6.706 -22.527 1.00 83.94 92 PHE A N 1
ATOM 682 C CA . PHE A 1 92 ? 19.224 6.258 -22.738 1.00 83.94 92 PHE A CA 1
ATOM 683 C C . PHE A 1 92 ? 18.341 6.769 -21.605 1.00 83.94 92 PHE A C 1
ATOM 685 O O . PHE A 1 92 ? 18.722 6.724 -20.434 1.00 83.94 92 PHE A O 1
ATOM 692 N N . SER A 1 93 ? 17.156 7.274 -21.949 1.00 86.00 93 SER A N 1
ATOM 693 C CA . SER A 1 93 ? 16.216 7.764 -20.941 1.00 86.00 93 SER A CA 1
ATOM 694 C C . SER A 1 93 ? 15.510 6.604 -20.238 1.00 86.00 93 SER A C 1
ATOM 696 O O . SER A 1 93 ? 15.034 5.663 -20.875 1.00 86.00 93 SER A O 1
ATOM 698 N N . ILE A 1 94 ? 15.440 6.693 -18.911 1.00 90.56 94 ILE A N 1
ATOM 699 C CA . ILE A 1 94 ? 14.669 5.791 -18.058 1.00 90.56 94 ILE A CA 1
ATOM 700 C C . ILE A 1 94 ? 13.685 6.650 -17.277 1.00 90.56 94 ILE A C 1
ATOM 702 O O . ILE A 1 94 ? 14.038 7.713 -16.767 1.00 90.56 94 ILE A O 1
ATOM 706 N N . THR A 1 95 ? 12.441 6.198 -17.196 1.00 93.81 95 THR A N 1
ATOM 707 C CA . THR A 1 95 ? 11.352 6.939 -16.561 1.00 93.81 95 THR A CA 1
ATOM 708 C C . THR A 1 95 ? 10.648 6.088 -15.509 1.00 93.81 95 THR A C 1
ATOM 710 O O . THR A 1 95 ? 10.645 4.859 -15.572 1.00 93.81 95 THR A O 1
ATOM 713 N N . SER A 1 96 ? 10.048 6.744 -14.519 1.00 94.56 96 SER A N 1
ATOM 714 C CA . SER A 1 96 ? 9.237 6.088 -13.495 1.00 94.56 96 SER A CA 1
ATOM 715 C C . SER A 1 96 ? 7.998 6.924 -13.198 1.00 94.56 96 SER A C 1
ATOM 717 O O . SER A 1 96 ? 8.047 8.154 -13.268 1.00 94.56 96 SER A O 1
ATOM 719 N N . SER A 1 97 ? 6.877 6.269 -12.913 1.00 95.19 97 SER A N 1
ATOM 720 C CA . SER A 1 97 ? 5.616 6.923 -12.574 1.00 95.19 97 SER A CA 1
ATOM 721 C C . SER A 1 97 ? 4.876 6.180 -11.463 1.00 95.19 97 SER A C 1
ATOM 723 O O . SER A 1 97 ? 4.994 4.963 -11.322 1.00 95.19 97 SER A O 1
ATOM 725 N N . VAL A 1 98 ? 4.104 6.928 -10.671 1.00 94.25 98 VAL A N 1
ATOM 726 C CA . VAL A 1 98 ? 3.323 6.396 -9.547 1.00 94.25 98 VAL A CA 1
ATOM 727 C C . VAL A 1 98 ? 1.875 6.850 -9.676 1.00 94.25 98 VAL A C 1
ATOM 729 O O . VAL A 1 98 ? 1.612 8.011 -9.985 1.00 94.25 98 VAL A O 1
ATOM 732 N N . THR A 1 99 ? 0.925 5.948 -9.445 1.00 94.38 99 THR A N 1
ATOM 733 C CA . THR A 1 99 ? -0.512 6.257 -9.432 1.00 94.38 99 THR A CA 1
ATOM 734 C C . THR A 1 99 ? -1.164 5.709 -8.173 1.00 94.38 99 THR A C 1
ATOM 736 O O . THR A 1 99 ? -0.931 4.563 -7.798 1.00 94.38 99 THR A O 1
ATOM 739 N N . PHE A 1 100 ? -1.990 6.536 -7.531 1.00 90.88 100 PHE A N 1
ATOM 740 C CA . PHE A 1 100 ? -2.759 6.171 -6.343 1.00 90.88 100 PHE A CA 1
ATOM 741 C C . PHE A 1 100 ? -4.211 5.902 -6.734 1.00 90.88 100 PHE A C 1
ATOM 743 O O . PHE A 1 100 ? -4.833 6.732 -7.399 1.00 90.88 100 PHE A O 1
ATOM 750 N N . ILE A 1 101 ? -4.740 4.753 -6.321 1.00 88.62 101 ILE A N 1
ATOM 751 C CA . ILE A 1 101 ? -6.100 4.305 -6.622 1.00 88.62 101 ILE A CA 1
ATOM 752 C C . ILE A 1 101 ? -6.830 4.085 -5.301 1.00 88.62 101 ILE A C 1
ATOM 754 O O . ILE A 1 101 ? -6.492 3.173 -4.553 1.00 88.62 101 ILE A O 1
ATOM 758 N N . ASP A 1 102 ? -7.851 4.898 -5.030 1.00 87.56 102 ASP A N 1
ATOM 759 C CA . ASP A 1 102 ? -8.727 4.696 -3.877 1.00 87.56 102 ASP A CA 1
ATOM 760 C C . ASP A 1 102 ? -9.758 3.603 -4.208 1.00 87.56 102 ASP A C 1
ATOM 762 O O . ASP A 1 102 ? -10.622 3.782 -5.071 1.00 87.56 102 ASP A O 1
ATOM 766 N N . ILE A 1 103 ? -9.679 2.462 -3.521 1.00 82.00 103 ILE A N 1
ATOM 767 C CA . ILE A 1 103 ? -10.662 1.386 -3.643 1.00 82.00 103 ILE A CA 1
ATOM 768 C C . ILE A 1 103 ? -11.905 1.788 -2.836 1.00 82.00 103 ILE A C 1
ATOM 770 O O . ILE A 1 103 ? -11.808 1.990 -1.619 1.00 82.00 103 ILE A O 1
ATOM 774 N N . PRO A 1 104 ? -13.092 1.881 -3.464 1.00 74.19 104 PRO A N 1
ATOM 775 C CA . PRO A 1 104 ? -14.318 2.149 -2.733 1.00 74.19 104 PRO A CA 1
ATOM 776 C C . PRO A 1 104 ? -14.614 0.962 -1.817 1.00 74.19 104 PRO A C 1
ATOM 778 O O . PRO A 1 104 ? -14.875 -0.152 -2.275 1.00 74.19 104 PRO A O 1
ATOM 781 N N . VAL A 1 105 ? -14.580 1.193 -0.506 1.00 66.12 105 VAL A N 1
ATOM 782 C CA . VAL A 1 105 ? -14.971 0.169 0.458 1.00 66.12 105 VAL A CA 1
ATOM 783 C C . VAL A 1 105 ? -16.482 0.005 0.347 1.00 66.12 105 VAL A C 1
ATOM 785 O O . VAL A 1 105 ? -17.237 0.860 0.802 1.00 66.12 105 VAL A O 1
ATOM 788 N N . ASN A 1 106 ? -16.942 -1.092 -0.259 1.00 59.78 106 ASN A N 1
ATOM 789 C CA . ASN A 1 106 ? -18.346 -1.492 -0.184 1.00 59.78 106 ASN A CA 1
ATOM 790 C C . ASN A 1 106 ? -18.605 -2.098 1.201 1.00 59.78 106 ASN A C 1
ATOM 792 O O . ASN A 1 106 ? -18.922 -3.280 1.348 1.00 59.78 106 ASN A O 1
ATOM 796 N N . THR A 1 107 ? -18.410 -1.294 2.248 1.00 55.56 107 THR A N 1
ATOM 797 C CA . THR A 1 107 ? -19.082 -1.562 3.505 1.00 55.56 107 THR A CA 1
ATOM 798 C C . THR A 1 107 ? -20.550 -1.357 3.178 1.00 55.56 107 THR A C 1
ATOM 800 O O . THR A 1 107 ? -20.981 -0.246 2.879 1.00 55.56 107 THR A O 1
ATOM 803 N N . GLY A 1 108 ? -21.312 -2.451 3.100 1.00 60.38 108 GLY A N 1
ATOM 804 C CA . GLY A 1 108 ? -22.754 -2.373 2.882 1.00 60.38 108 GLY A CA 1
ATOM 805 C C . GLY A 1 108 ? -23.408 -1.344 3.820 1.00 60.38 108 GLY A C 1
ATOM 806 O O . GLY A 1 108 ? -22.771 -0.888 4.774 1.00 60.38 108 GLY A O 1
ATOM 807 N N . PRO A 1 109 ? -24.675 -0.971 3.579 1.00 62.31 109 PRO A N 1
ATOM 808 C CA . PRO A 1 109 ? -25.326 0.135 4.279 1.00 62.31 109 PRO A CA 1
ATOM 809 C C . PRO A 1 109 ? -25.047 0.087 5.790 1.00 62.31 109 PRO A C 1
ATOM 811 O O . PRO A 1 109 ? -25.129 -1.002 6.375 1.00 62.31 109 PRO A O 1
ATOM 814 N N . PRO A 1 110 ? -24.679 1.227 6.413 1.00 55.22 110 PRO A N 1
ATOM 815 C CA . PRO A 1 110 ? -24.264 1.268 7.808 1.00 55.22 110 PRO A CA 1
ATOM 816 C C . PRO A 1 110 ? -25.311 0.554 8.652 1.00 55.22 110 PRO A C 1
ATOM 818 O O . PRO A 1 110 ? -26.492 0.913 8.623 1.00 55.22 110 PRO A O 1
ATOM 821 N N . LYS A 1 111 ? -24.889 -0.502 9.357 1.00 57.09 111 LYS A N 1
ATOM 822 C CA . LYS A 1 111 ? -25.821 -1.302 10.148 1.00 57.09 111 LYS A CA 1
ATOM 823 C C . LYS A 1 111 ? -26.465 -0.395 11.183 1.00 57.09 111 LYS A C 1
ATOM 825 O O . LYS A 1 111 ? -25.777 0.256 11.967 1.00 57.09 111 LYS A O 1
ATOM 830 N N . SER A 1 112 ? -27.792 -0.342 11.171 1.00 54.09 112 SER A N 1
ATOM 831 C CA . SER A 1 112 ? -28.525 0.428 12.168 1.00 54.09 112 SER A CA 1
ATOM 832 C C . SER A 1 112 ? -28.283 -0.164 13.558 1.00 54.09 112 SER A C 1
ATOM 834 O O . SER A 1 112 ? -27.971 -1.346 13.692 1.00 54.09 112 SER A O 1
ATOM 836 N N . ARG A 1 113 ? -28.491 0.631 14.613 1.00 52.81 113 ARG A N 1
ATOM 837 C CA . ARG A 1 113 ? -28.453 0.175 16.017 1.00 52.81 113 ARG A CA 1
ATOM 838 C C . ARG A 1 113 ? -29.189 -1.154 16.255 1.00 52.81 113 ARG A C 1
ATOM 840 O O . ARG A 1 113 ? -28.789 -1.913 17.124 1.00 52.81 113 ARG A O 1
ATOM 847 N N . PHE A 1 114 ? -30.257 -1.413 15.500 1.00 57.44 114 PHE A N 1
ATOM 848 C CA . PHE A 1 114 ? -31.080 -2.622 15.601 1.00 57.44 114 PHE A CA 1
ATOM 849 C C . PHE A 1 114 ? -30.509 -3.829 14.840 1.00 57.44 114 PHE A C 1
ATOM 851 O O . PHE A 1 114 ? -30.906 -4.959 15.092 1.00 57.44 114 PHE A O 1
ATOM 858 N N . GLN A 1 115 ? -29.604 -3.592 13.890 1.00 48.34 115 GLN A N 1
ATOM 859 C CA . GLN A 1 115 ? -28.918 -4.608 13.086 1.00 48.34 115 GLN A CA 1
ATOM 860 C C . GLN A 1 115 ? -27.516 -4.936 13.613 1.00 48.34 115 GLN A C 1
ATOM 862 O O . GLN A 1 115 ? -26.910 -5.925 13.190 1.00 48.34 115 GLN A O 1
ATOM 867 N N . ILE A 1 116 ? -26.974 -4.097 14.496 1.00 54.75 116 ILE A N 1
ATOM 868 C CA . ILE A 1 116 ? -25.769 -4.404 15.257 1.00 54.75 116 ILE A CA 1
ATOM 869 C C . ILE A 1 116 ? -26.203 -5.369 16.356 1.00 54.75 116 ILE A C 1
ATOM 871 O O . ILE A 1 116 ? -26.978 -5.008 17.240 1.00 54.75 116 ILE A O 1
ATOM 875 N N . ASN A 1 117 ? -25.727 -6.610 16.279 1.00 52.91 117 ASN A N 1
ATOM 876 C CA . ASN A 1 117 ? -25.896 -7.568 17.358 1.00 52.91 117 ASN A CA 1
ATOM 877 C C . ASN A 1 117 ? -24.993 -7.081 18.499 1.00 52.91 117 ASN A C 1
ATOM 879 O O . ASN A 1 117 ? -23.814 -7.419 18.537 1.00 52.91 117 ASN A O 1
ATOM 883 N N . PHE A 1 118 ? -25.504 -6.193 19.355 1.00 47.91 118 PHE A N 1
ATOM 884 C CA . PHE A 1 118 ? -24.844 -5.834 20.605 1.00 47.91 118 PHE A CA 1
ATOM 885 C C . PHE A 1 118 ? -24.865 -7.076 21.489 1.00 47.91 118 PHE A C 1
ATOM 887 O O . PHE A 1 118 ? -25.704 -7.228 22.372 1.00 47.91 118 PHE A O 1
ATOM 894 N N . THR A 1 119 ? -23.958 -8.007 21.227 1.00 53.75 119 THR A N 1
ATOM 895 C CA . THR A 1 119 ? -23.561 -8.936 22.260 1.00 53.75 119 THR A CA 1
ATOM 896 C C . THR A 1 119 ? -22.726 -8.105 23.216 1.00 53.75 119 THR A C 1
ATOM 898 O O . THR A 1 119 ? -21.616 -7.705 22.881 1.00 53.75 119 THR A O 1
ATOM 901 N N . GLU A 1 120 ? -23.262 -7.848 24.404 1.00 52.25 120 GLU A N 1
ATOM 902 C CA . GLU A 1 120 ? -22.594 -7.221 25.560 1.00 52.25 120 GLU A CA 1
ATOM 903 C C . GLU A 1 120 ? -21.245 -7.893 25.933 1.00 52.25 120 GLU A C 1
ATOM 905 O O . GLU A 1 120 ? -20.508 -7.424 26.793 1.00 52.25 120 GLU A O 1
ATOM 910 N N . TYR A 1 121 ? -20.901 -8.978 25.237 1.00 53.31 121 TYR A N 1
ATOM 911 C CA . TYR A 1 121 ? -19.727 -9.823 25.392 1.00 53.31 121 TYR A CA 1
ATOM 912 C C . TYR A 1 121 ? -18.667 -9.674 24.279 1.00 53.31 121 TYR A C 1
ATOM 914 O O . TYR A 1 121 ? -17.680 -10.404 24.312 1.00 53.31 121 TYR A O 1
ATOM 922 N N . ASP A 1 122 ? -18.836 -8.792 23.282 1.00 59.19 122 ASP A N 1
ATOM 923 C CA . ASP A 1 122 ? -17.811 -8.596 22.236 1.00 59.19 122 ASP A CA 1
ATOM 924 C C . ASP A 1 122 ? -16.693 -7.654 22.714 1.00 59.19 122 ASP A C 1
ATOM 926 O O . ASP A 1 122 ? -16.741 -6.433 22.541 1.00 59.19 122 ASP A O 1
ATOM 930 N N . CYS A 1 123 ? -15.671 -8.246 23.333 1.00 61.47 123 CYS A N 1
ATOM 931 C CA . CYS A 1 123 ? -14.535 -7.532 23.916 1.00 61.47 123 CYS A CA 1
ATOM 932 C C . CYS A 1 123 ? -13.562 -6.931 22.891 1.00 61.47 123 CYS A C 1
ATOM 934 O O . CYS A 1 123 ? -12.693 -6.157 23.275 1.00 61.47 123 CYS A O 1
ATOM 936 N N . ASN A 1 124 ? -13.719 -7.211 21.592 1.00 60.78 124 ASN A N 1
ATOM 937 C CA . ASN A 1 124 ? -12.852 -6.635 20.558 1.00 60.78 124 ASN A CA 1
ATOM 938 C C . ASN A 1 124 ? -13.227 -5.196 20.176 1.00 60.78 124 ASN A C 1
ATOM 940 O O . ASN A 1 124 ? -12.470 -4.530 19.473 1.00 60.78 124 ASN A O 1
ATOM 944 N N . ARG A 1 125 ? -14.413 -4.720 20.577 1.00 56.34 125 ARG A N 1
ATOM 945 C CA . ARG A 1 125 ? -14.951 -3.411 20.167 1.00 56.34 125 ARG A CA 1
ATOM 946 C C . ARG A 1 125 ? -15.236 -2.447 21.311 1.00 56.34 125 ARG A C 1
ATOM 948 O O . ARG A 1 125 ? -15.683 -1.335 21.042 1.00 56.34 125 ARG A O 1
ATOM 955 N N . ASN A 1 126 ? -15.007 -2.860 22.554 1.00 56.12 126 ASN A N 1
ATOM 956 C CA . ASN A 1 126 ? -15.279 -2.044 23.728 1.00 56.12 126 ASN A CA 1
ATOM 957 C C . ASN A 1 126 ? -13.980 -1.781 24.493 1.00 56.12 126 ASN A C 1
ATOM 959 O O . ASN A 1 126 ? -13.226 -2.715 24.745 1.00 56.12 126 ASN A O 1
ATOM 963 N N . ASP A 1 127 ? -13.759 -0.535 24.915 1.00 59.19 127 ASP A N 1
ATOM 964 C CA . ASP A 1 127 ? -12.553 -0.132 25.662 1.00 59.19 127 ASP A CA 1
ATOM 965 C C . ASP A 1 127 ? -12.389 -0.888 26.992 1.00 59.19 127 ASP A C 1
ATOM 967 O O . ASP A 1 127 ? -11.299 -0.958 27.556 1.00 59.19 127 ASP A O 1
ATOM 971 N N . VAL A 1 128 ? -13.486 -1.452 27.509 1.00 58.84 128 VAL A N 1
ATOM 972 C CA . VAL A 1 128 ? -13.509 -2.253 28.732 1.00 58.84 128 VAL A CA 1
ATOM 973 C C . VAL A 1 128 ? -14.261 -3.555 28.472 1.00 58.84 128 VAL A C 1
ATOM 975 O O . VAL A 1 128 ? -15.468 -3.552 28.208 1.00 58.84 128 VAL A O 1
ATOM 978 N N . CYS A 1 129 ? -13.562 -4.682 28.595 1.00 67.81 129 CYS A N 1
ATOM 979 C CA . CYS A 1 129 ? -14.169 -6.008 28.598 1.00 67.81 129 CYS A CA 1
ATOM 980 C C . CYS A 1 129 ? -14.745 -6.291 29.997 1.00 67.81 129 CYS A C 1
ATOM 982 O O . CYS A 1 129 ? -14.056 -6.767 30.899 1.00 67.81 129 CYS A O 1
ATOM 984 N N . TRP A 1 130 ? -16.028 -5.979 30.204 1.00 63.66 130 TRP A N 1
ATOM 985 C CA . TRP A 1 130 ? -16.728 -6.235 31.473 1.00 63.66 130 TRP A CA 1
ATOM 986 C C . TRP A 1 130 ? -16.590 -7.680 32.001 1.00 63.66 130 TRP A C 1
ATOM 988 O O . TRP A 1 130 ? -16.417 -7.838 33.214 1.00 63.66 130 TRP A O 1
ATOM 998 N N . PRO A 1 131 ? -16.594 -8.731 31.150 1.00 61.91 131 PRO A N 1
ATOM 999 C CA . PRO A 1 131 ? -16.340 -10.103 31.596 1.00 61.91 131 PRO A CA 1
ATOM 1000 C C . PRO A 1 131 ? -14.942 -10.325 32.194 1.00 61.91 131 PRO A C 1
ATOM 1002 O O . PRO A 1 131 ? -14.799 -11.120 33.123 1.00 61.91 131 PRO A O 1
ATOM 1005 N N . GLU A 1 132 ? -13.921 -9.617 31.705 1.00 63.34 132 GLU A N 1
ATOM 1006 C CA . GLU A 1 132 ? -12.546 -9.707 32.215 1.00 63.34 132 GLU A CA 1
ATOM 1007 C C . GLU A 1 132 ? -12.379 -8.970 33.548 1.00 63.34 132 GLU A C 1
ATOM 1009 O O . GLU A 1 132 ? -11.670 -9.428 34.443 1.00 63.34 132 GLU A O 1
ATOM 1014 N N . LEU A 1 133 ? -13.098 -7.861 33.730 1.00 67.94 133 LEU A N 1
ATOM 1015 C CA . LEU A 1 133 ? -13.017 -7.046 34.942 1.00 67.94 133 LEU A CA 1
ATOM 1016 C C . LEU A 1 133 ? -13.529 -7.789 36.188 1.00 67.94 133 LEU A C 1
ATOM 1018 O O . LEU A 1 133 ? -13.009 -7.611 37.289 1.00 67.94 133 LEU A O 1
ATOM 1022 N N . ALA A 1 134 ? -14.522 -8.662 36.009 1.00 67.38 134 ALA A N 1
ATOM 1023 C CA . ALA A 1 134 ? -15.024 -9.555 37.050 1.00 67.38 134 ALA A CA 1
ATOM 1024 C C . ALA A 1 134 ? -14.442 -10.977 36.963 1.00 67.38 134 ALA A C 1
ATOM 1026 O O . ALA A 1 134 ? -14.852 -11.840 37.742 1.00 67.38 134 ALA A O 1
ATOM 1027 N N . PHE A 1 135 ? -13.487 -11.236 36.060 1.00 64.25 135 PHE A N 1
ATOM 1028 C CA . PHE A 1 135 ? -12.928 -12.568 35.809 1.00 64.25 135 PHE A CA 1
ATOM 1029 C C . PHE A 1 135 ? -12.474 -13.310 37.070 1.00 64.25 135 PHE A C 1
ATOM 1031 O O . PHE A 1 135 ? -12.831 -14.487 37.189 1.00 64.25 135 PHE A O 1
ATOM 1038 N N . PRO A 1 136 ? -11.806 -12.662 38.054 1.00 63.53 136 PRO A N 1
ATOM 1039 C CA . PRO A 1 136 ? -11.409 -13.330 39.290 1.00 63.53 136 PRO A CA 1
ATOM 1040 C C . PRO A 1 136 ? -12.590 -13.947 40.047 1.00 63.53 136 PRO A C 1
ATOM 1042 O O . PRO A 1 136 ? -12.410 -14.957 40.717 1.00 63.53 136 PRO A O 1
ATOM 1045 N N . PHE A 1 137 ? -13.798 -13.385 39.926 1.00 65.56 137 PHE A N 1
ATOM 1046 C CA . PHE A 1 137 ? -15.017 -13.841 40.605 1.00 65.56 137 PHE A CA 1
ATOM 1047 C C . PHE A 1 137 ? -15.840 -14.854 39.797 1.00 65.56 137 PHE A C 1
ATOM 1049 O O . PHE A 1 137 ? -16.864 -15.353 40.274 1.00 65.56 137 PHE A O 1
ATOM 1056 N N . THR A 1 138 ? -15.417 -15.177 38.574 1.00 69.44 138 THR A N 1
ATOM 1057 C CA . THR A 1 138 ? -16.097 -16.167 37.735 1.00 69.44 138 THR A CA 1
ATOM 1058 C C . THR A 1 138 ? -15.686 -17.591 38.109 1.00 69.44 138 THR A C 1
ATOM 1060 O O . THR A 1 138 ? -14.601 -17.840 38.628 1.00 69.44 138 THR A O 1
ATOM 1063 N N . ARG A 1 139 ? -16.543 -18.572 37.796 1.00 64.69 139 ARG A N 1
ATOM 1064 C CA . ARG A 1 139 ? -16.225 -20.002 37.985 1.00 64.69 139 ARG A CA 1
ATOM 1065 C C . ARG A 1 139 ? -15.126 -20.521 37.049 1.00 64.69 139 ARG A C 1
ATOM 1067 O O . ARG A 1 139 ? -14.675 -21.645 37.232 1.00 64.69 139 ARG A O 1
ATOM 1074 N N . TYR A 1 140 ? -14.731 -19.731 36.054 1.00 63.66 140 TYR A N 1
ATOM 1075 C CA . TYR A 1 140 ? -13.756 -20.109 35.032 1.00 63.66 140 TYR A CA 1
ATOM 1076 C C . TYR A 1 140 ? -12.318 -19.703 35.395 1.00 63.66 140 TYR A C 1
ATOM 1078 O O . TYR A 1 140 ? -11.385 -20.087 34.696 1.00 63.66 140 TYR A O 1
ATOM 1086 N N . PHE A 1 141 ? -12.121 -18.960 36.489 1.00 64.31 141 PHE A N 1
ATOM 1087 C CA . PHE A 1 141 ? -10.795 -18.591 36.975 1.00 64.31 141 PHE A CA 1
ATOM 1088 C C . PHE A 1 141 ? -10.085 -19.795 37.610 1.00 64.31 141 PHE A C 1
ATOM 1090 O O . PHE A 1 141 ? -10.554 -20.353 38.599 1.00 64.31 141 PHE A O 1
ATOM 1097 N N . THR A 1 142 ? -8.933 -20.184 37.059 1.00 69.69 142 THR A N 1
ATOM 1098 C CA . THR A 1 142 ? -8.136 -21.329 37.539 1.00 69.69 142 THR A CA 1
ATOM 1099 C C . THR A 1 142 ? -6.992 -20.940 38.479 1.00 69.69 142 THR A C 1
ATOM 1101 O O . THR A 1 142 ? -6.266 -21.819 38.936 1.00 69.69 142 THR A O 1
ATOM 1104 N N . GLY A 1 143 ? -6.794 -19.646 38.757 1.00 75.56 143 GLY A N 1
ATOM 1105 C CA . GLY A 1 143 ? -5.655 -19.166 39.551 1.00 75.56 143 GLY A CA 1
ATOM 1106 C C . GLY A 1 143 ? -5.769 -19.428 41.058 1.00 75.56 143 GLY A C 1
ATOM 1107 O O . GLY A 1 143 ? -4.752 -19.594 41.721 1.00 75.56 143 GLY A O 1
ATOM 1108 N N . GLU A 1 144 ? -6.985 -19.498 41.604 1.00 79.44 144 GLU A N 1
ATOM 1109 C CA . GLU A 1 144 ? -7.265 -19.772 43.021 1.00 79.44 144 GLU A CA 1
ATOM 1110 C C . GLU A 1 144 ? -8.592 -20.543 43.156 1.00 79.44 144 GLU A C 1
ATOM 1112 O O . GLU A 1 144 ? -9.465 -20.408 42.293 1.00 79.44 144 GLU A O 1
ATOM 1117 N N . PRO A 1 145 ? -8.798 -21.346 44.220 1.00 82.75 145 PRO A N 1
ATOM 1118 C CA . PRO A 1 145 ? -10.058 -22.056 44.416 1.00 82.75 145 PRO A CA 1
ATOM 1119 C C . PRO A 1 145 ? -11.231 -21.075 44.550 1.00 82.75 145 PRO A C 1
ATOM 1121 O O . PRO A 1 145 ? -11.146 -20.067 45.254 1.00 82.75 145 PRO A O 1
ATOM 1124 N N . TYR A 1 146 ? -12.363 -21.412 43.924 1.00 79.38 146 TYR A N 1
ATOM 1125 C CA . TYR A 1 146 ? -13.561 -20.563 43.846 1.00 79.38 146 TYR A CA 1
ATOM 1126 C C . TYR A 1 146 ? -14.021 -20.003 45.205 1.00 79.38 146 TYR A C 1
ATOM 1128 O O . TYR A 1 146 ? -14.428 -18.847 45.303 1.00 79.38 146 TYR A O 1
ATOM 1136 N N . SER A 1 147 ? -13.905 -20.795 46.275 1.00 81.69 147 SER A N 1
ATOM 1137 C CA . SER A 1 147 ? -14.247 -20.376 47.639 1.00 81.69 147 SER A CA 1
ATOM 1138 C C . SER A 1 147 ? -13.379 -19.226 48.162 1.00 81.69 147 SER A C 1
ATOM 1140 O O . SER A 1 147 ? -13.893 -18.351 48.855 1.00 81.69 147 SER A O 1
ATOM 1142 N N . GLN A 1 148 ? -12.087 -19.189 47.820 1.00 82.00 148 GLN A N 1
ATOM 1143 C CA . GLN A 1 148 ? -11.178 -18.119 48.241 1.00 82.00 148 GLN A CA 1
ATOM 1144 C C . GLN A 1 148 ? -11.438 -16.822 47.480 1.00 82.00 148 GLN A C 1
ATOM 1146 O O . GLN A 1 148 ? -11.476 -15.759 48.099 1.00 82.00 148 GLN A O 1
ATOM 1151 N N . SER A 1 149 ? -11.682 -16.901 46.170 1.00 81.81 149 SER A N 1
ATOM 1152 C CA . SER A 1 149 ? -12.045 -15.723 45.376 1.00 81.81 149 SER A CA 1
ATOM 1153 C C . SER A 1 149 ? -13.360 -15.101 45.860 1.00 81.81 149 SER A C 1
ATOM 1155 O O . SER A 1 149 ? -13.438 -13.897 46.112 1.00 81.81 149 SER A O 1
ATOM 1157 N N . LEU A 1 150 ? -14.375 -15.937 46.100 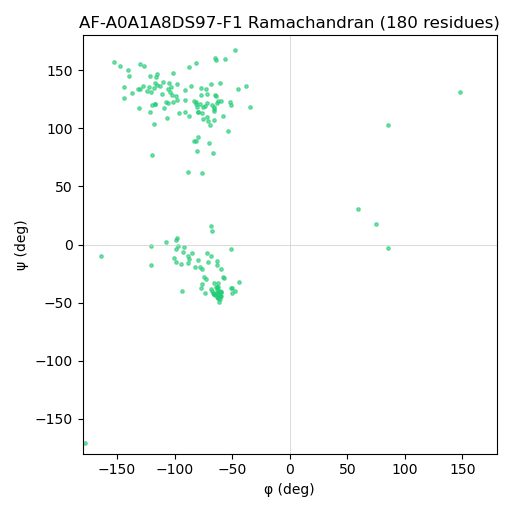1.00 83.19 150 LEU A N 1
ATOM 1158 C CA . LEU A 1 150 ? -15.664 -15.502 46.629 1.00 83.19 150 LEU A CA 1
ATOM 1159 C C . LEU A 1 150 ? -15.520 -14.835 48.006 1.00 83.19 150 LEU A C 1
ATOM 1161 O O . LEU A 1 150 ? -16.083 -13.764 48.232 1.00 83.19 150 LEU A O 1
ATOM 1165 N N . ALA A 1 151 ? -14.726 -15.421 48.906 1.00 87.12 151 ALA A N 1
ATOM 1166 C CA . ALA A 1 151 ? -14.460 -14.842 50.221 1.00 87.12 151 ALA A CA 1
ATOM 1167 C C . ALA A 1 151 ? -13.758 -13.478 50.120 1.00 87.12 151 ALA A C 1
ATOM 1169 O O . ALA A 1 151 ? -14.196 -12.517 50.753 1.00 87.12 151 ALA A O 1
ATOM 1170 N N . LYS A 1 152 ? -12.716 -13.358 49.285 1.00 84.56 152 LYS A N 1
ATOM 1171 C CA . LYS A 1 152 ? -12.024 -12.083 49.033 1.00 84.56 152 LYS A CA 1
ATOM 1172 C C . LYS A 1 152 ? -12.983 -11.029 48.469 1.00 84.56 152 LYS A C 1
ATOM 1174 O O . LYS A 1 152 ? -12.957 -9.889 48.924 1.00 84.56 152 LYS A O 1
ATOM 1179 N N . GLY A 1 153 ? -13.876 -11.420 47.558 1.00 84.12 153 GLY A N 1
ATOM 1180 C CA . GLY A 1 153 ? -14.924 -10.549 47.018 1.00 84.12 153 GLY A CA 1
ATOM 1181 C C . GLY A 1 153 ? -15.888 -10.041 48.088 1.00 84.12 153 GLY A C 1
ATOM 1182 O O . GLY A 1 153 ? -16.133 -8.839 48.177 1.00 84.12 153 GLY A O 1
ATOM 1183 N N . MET A 1 154 ? -16.378 -10.929 48.957 1.00 87.31 154 MET A N 1
ATOM 1184 C CA . MET A 1 154 ? -17.261 -10.556 50.069 1.00 87.31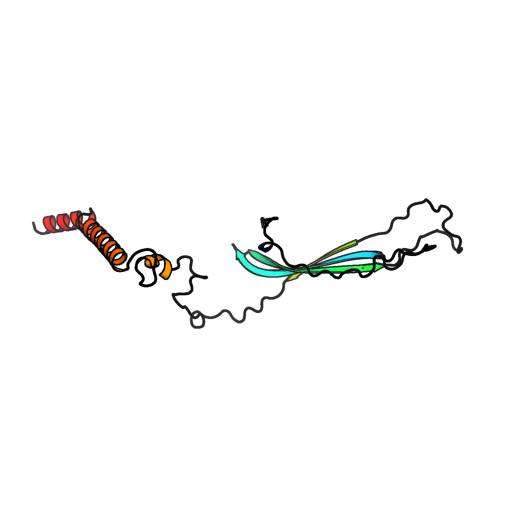 154 MET A CA 1
ATOM 1185 C C . MET A 1 154 ? -16.580 -9.621 51.076 1.00 87.31 154 MET A C 1
ATOM 1187 O O . MET A 1 154 ? -17.208 -8.675 51.549 1.00 87.31 154 MET A O 1
ATOM 1191 N N . VAL A 1 155 ? -15.296 -9.841 51.380 1.00 90.25 155 VAL A N 1
ATOM 1192 C CA . VAL A 1 155 ? -14.513 -8.953 52.257 1.00 90.25 155 VAL A CA 1
ATOM 1193 C C . VAL A 1 155 ? -14.402 -7.551 51.657 1.00 90.25 155 VAL A C 1
ATOM 1195 O O . VAL A 1 155 ? -14.597 -6.563 52.363 1.00 90.25 155 VAL A O 1
ATOM 1198 N N . LEU A 1 156 ? -14.143 -7.460 50.352 1.00 88.12 156 LEU A N 1
ATOM 1199 C CA . LEU A 1 156 ? -13.998 -6.194 49.635 1.00 88.12 156 LEU A CA 1
ATOM 1200 C C . LEU A 1 156 ? -15.321 -5.402 49.627 1.00 88.12 156 LEU A C 1
ATOM 1202 O O . LEU A 1 156 ? -15.336 -4.213 49.947 1.00 88.12 156 LEU A O 1
ATOM 1206 N N . VAL A 1 157 ? -16.450 -6.077 49.383 1.00 89.75 157 VAL A N 1
ATOM 1207 C CA . VAL A 1 157 ? -17.799 -5.490 49.518 1.00 89.75 157 VAL A CA 1
ATOM 1208 C C . VAL A 1 157 ? -18.060 -5.018 50.952 1.00 89.75 157 VAL A C 1
ATOM 1210 O O . VAL A 1 157 ? -18.539 -3.903 51.159 1.00 89.75 157 VAL A O 1
ATOM 1213 N N . GLY A 1 158 ? -17.702 -5.825 51.955 1.00 90.56 158 GLY A N 1
ATOM 1214 C CA . GLY A 1 158 ? -17.836 -5.460 53.366 1.00 90.56 158 GLY A CA 1
ATOM 1215 C C . GLY A 1 158 ? -17.037 -4.208 53.737 1.00 90.56 158 GLY A C 1
ATOM 1216 O O . GLY A 1 158 ? -17.555 -3.336 54.437 1.00 90.56 158 GLY A O 1
ATOM 1217 N N . MET A 1 159 ? -15.811 -4.069 53.221 1.00 88.75 159 MET A N 1
ATOM 1218 C CA . MET A 1 159 ? -14.996 -2.865 53.410 1.00 88.75 159 MET A CA 1
ATOM 1219 C C . MET A 1 159 ? -15.648 -1.627 52.793 1.00 88.75 159 MET A C 1
ATOM 1221 O O . MET A 1 159 ? -15.671 -0.583 53.441 1.00 88.75 159 MET A O 1
ATOM 1225 N N . PHE A 1 160 ? -16.228 -1.730 51.593 1.00 87.94 160 PHE A N 1
ATOM 1226 C CA . PHE A 1 160 ? -16.952 -0.613 50.974 1.00 87.94 160 PHE A CA 1
ATOM 1227 C C . PHE A 1 160 ? -18.178 -0.190 51.786 1.00 87.94 160 PHE A C 1
ATOM 1229 O O . PHE A 1 160 ? -18.390 1.004 52.009 1.00 87.94 160 PHE A O 1
ATOM 1236 N N . ILE A 1 161 ? -18.955 -1.153 52.288 1.00 89.69 161 ILE A N 1
ATOM 1237 C CA . ILE A 1 161 ? -20.103 -0.875 53.158 1.00 89.69 161 ILE A CA 1
ATOM 1238 C C . ILE A 1 161 ? -19.630 -0.183 54.442 1.00 89.69 161 ILE A C 1
ATOM 1240 O O . ILE A 1 161 ? -20.138 0.884 54.788 1.00 89.69 161 ILE A O 1
ATOM 1244 N N . ALA A 1 162 ? -18.611 -0.718 55.117 1.00 89.81 162 ALA A N 1
ATOM 1245 C CA . ALA A 1 162 ? -18.060 -0.114 56.328 1.00 89.81 162 ALA A CA 1
ATOM 1246 C C . ALA A 1 162 ? -17.529 1.307 56.075 1.00 89.81 162 ALA A C 1
ATOM 1248 O O . ALA A 1 162 ? -17.838 2.222 56.838 1.00 89.81 162 ALA A O 1
ATOM 1249 N N . ALA A 1 163 ? -16.797 1.517 54.979 1.00 87.00 163 ALA A N 1
ATOM 1250 C CA . ALA A 1 163 ? -16.285 2.824 54.580 1.00 87.00 163 ALA A CA 1
ATOM 1251 C C . ALA A 1 163 ? -17.412 3.823 54.283 1.00 87.00 163 ALA A C 1
ATOM 1253 O O . ALA A 1 163 ? -17.300 4.990 54.647 1.00 87.00 163 ALA A O 1
ATOM 1254 N N . SER A 1 164 ? -18.523 3.381 53.687 1.00 83.69 164 SER A N 1
ATOM 1255 C CA . SER A 1 164 ? -19.683 4.245 53.435 1.00 83.69 164 SER A CA 1
ATOM 1256 C C . SER A 1 164 ? -20.409 4.661 54.725 1.00 83.69 164 SER A C 1
ATOM 1258 O O . SER A 1 164 ? -20.794 5.821 54.861 1.00 83.69 164 SER A O 1
ATOM 1260 N N . ILE A 1 165 ? -20.520 3.758 55.709 1.00 84.44 165 ILE A N 1
ATOM 1261 C CA . ILE A 1 165 ? -21.184 4.004 57.005 1.00 84.44 165 ILE A CA 1
ATOM 1262 C C . ILE A 1 165 ? -20.309 4.841 57.953 1.00 84.44 165 ILE A C 1
ATOM 1264 O O . ILE A 1 165 ? -20.814 5.664 58.726 1.00 84.44 165 ILE A O 1
ATOM 1268 N N . LEU A 1 166 ? -18.996 4.609 57.942 1.00 81.75 166 LEU A N 1
ATOM 1269 C CA . LEU A 1 166 ? -18.024 5.318 58.784 1.00 81.75 166 LEU A CA 1
ATOM 1270 C C . LEU A 1 166 ? -17.504 6.602 58.125 1.00 81.75 166 LEU A C 1
ATOM 1272 O O . LEU A 1 166 ? -16.941 7.461 58.804 1.00 81.75 166 LEU A O 1
ATOM 1276 N N . GLY A 1 167 ? -17.705 6.739 56.816 1.00 78.88 167 GLY A N 1
ATOM 1277 C CA . GLY A 1 167 ? -17.275 7.877 56.027 1.00 78.88 167 GLY A CA 1
ATOM 1278 C C . GLY A 1 167 ? -17.964 9.182 56.418 1.00 78.88 167 GLY A C 1
ATOM 1279 O O . GLY A 1 167 ? -19.051 9.227 57.005 1.00 78.88 167 GLY A O 1
ATOM 1280 N N . THR A 1 168 ? -17.319 10.278 56.026 1.00 73.25 168 THR A N 1
ATOM 1281 C CA . THR A 1 168 ? -17.807 11.649 56.201 1.00 73.25 168 THR A CA 1
ATOM 1282 C C . THR A 1 168 ? -19.266 11.874 55.771 1.00 73.25 168 THR A C 1
ATOM 1284 O O . THR A 1 168 ? -19.961 12.542 56.539 1.00 73.25 168 THR A O 1
ATOM 1287 N N . PRO A 1 169 ? -19.799 11.310 54.662 1.00 70.50 169 PRO A N 1
ATOM 1288 C CA . PRO A 1 169 ? -21.186 11.572 54.270 1.00 70.50 169 PRO A CA 1
ATOM 1289 C C . PRO A 1 169 ? -22.214 11.022 55.270 1.00 70.50 169 PRO A C 1
ATOM 1291 O O . PRO A 1 169 ? -23.146 11.731 55.641 1.00 70.50 169 PRO A O 1
ATOM 1294 N N . TRP A 1 170 ? -22.040 9.802 55.790 1.00 67.56 170 TRP A N 1
ATOM 1295 C CA . TRP A 1 170 ? -22.988 9.226 56.756 1.00 67.56 170 TRP A CA 1
ATOM 1296 C C . TRP A 1 170 ? -22.890 9.884 58.137 1.00 67.56 170 TRP A C 1
ATOM 1298 O O . TRP A 1 170 ? -23.880 10.000 58.867 1.00 67.56 170 TRP A O 1
ATOM 1308 N N . ARG A 1 171 ? -21.694 10.369 58.495 1.00 72.00 171 ARG A N 1
ATOM 1309 C CA . ARG A 1 171 ? -21.481 11.193 59.690 1.00 72.00 171 ARG A CA 1
ATOM 1310 C C . ARG A 1 171 ? -22.193 12.546 59.573 1.00 72.00 171 ARG A C 1
ATOM 1312 O O . ARG A 1 171 ? -22.841 12.951 60.533 1.00 72.00 171 ARG A O 1
ATOM 1319 N N . GLN A 1 172 ? -22.135 13.195 58.409 1.00 73.38 172 GLN A N 1
ATOM 1320 C CA . GLN A 1 172 ? -22.832 14.459 58.146 1.00 73.38 172 GLN A CA 1
ATOM 1321 C C . GLN A 1 172 ? -24.357 14.296 58.145 1.00 73.38 172 GLN A C 1
ATOM 1323 O O . GLN A 1 172 ? -25.049 15.110 58.749 1.00 73.38 172 GLN A O 1
ATOM 1328 N N . ILE A 1 173 ? -24.887 13.219 57.554 1.00 76.25 173 ILE A N 1
ATOM 1329 C CA . ILE A 1 173 ? -26.332 12.929 57.566 1.00 76.25 173 ILE A CA 1
ATOM 1330 C C . ILE A 1 173 ? -26.830 12.692 58.998 1.00 76.25 173 ILE A C 1
ATOM 1332 O O . ILE A 1 173 ? -27.829 13.285 59.400 1.00 76.25 173 ILE A O 1
ATOM 1336 N N . ARG A 1 174 ? -26.112 11.900 59.810 1.00 75.06 174 ARG A N 1
ATOM 1337 C CA . ARG A 1 174 ? -26.456 11.714 61.233 1.00 75.06 174 ARG A CA 1
ATOM 1338 C C . ARG A 1 174 ? -26.426 13.021 62.025 1.00 75.06 174 ARG A C 1
ATOM 1340 O O . ARG A 1 174 ? -27.297 13.239 62.860 1.00 75.06 174 ARG A O 1
ATOM 1347 N N . GLN A 1 175 ? -25.447 13.886 61.768 1.00 74.69 175 GLN A N 1
ATOM 1348 C CA . GLN A 1 175 ? -25.364 15.200 62.412 1.00 74.69 175 GLN A CA 1
ATOM 1349 C C . GLN A 1 175 ? -26.523 16.117 61.994 1.00 74.69 175 GLN A C 1
ATOM 1351 O O . GLN A 1 175 ? -27.127 16.755 62.851 1.00 74.69 175 GLN A O 1
ATOM 1356 N N . ALA A 1 176 ? -26.881 16.140 60.707 1.00 77.69 176 ALA A N 1
ATOM 1357 C CA . ALA A 1 176 ? -28.015 16.913 60.204 1.00 77.69 176 ALA A CA 1
ATOM 1358 C C . ALA A 1 176 ? -29.351 16.449 60.812 1.00 77.69 176 ALA A C 1
ATOM 1360 O O . ALA A 1 176 ? -30.171 17.280 61.188 1.00 77.69 176 ALA A O 1
ATOM 1361 N N . TRP A 1 177 ? -29.544 15.137 60.974 1.00 75.88 177 TRP A N 1
ATOM 1362 C CA . TRP A 1 177 ? -30.738 14.572 61.613 1.00 75.88 177 TRP A CA 1
ATOM 1363 C C . TRP A 1 177 ? -30.825 14.896 63.106 1.00 75.88 177 TRP A C 1
ATOM 1365 O O . TRP A 1 177 ? -31.902 15.223 63.594 1.00 75.88 177 TRP A O 1
ATOM 1375 N N . HIS A 1 178 ? -29.703 14.856 63.831 1.00 73.94 178 HIS A N 1
ATOM 1376 C CA . HIS A 1 178 ? -29.682 15.241 65.244 1.00 73.94 178 HIS A CA 1
ATOM 1377 C C . HIS A 1 178 ? -30.016 16.721 65.463 1.00 73.94 178 HIS A C 1
ATOM 1379 O O . HIS A 1 178 ? -30.699 17.047 66.428 1.00 73.94 178 HIS A O 1
ATOM 1385 N N . ASN A 1 179 ? -29.569 17.599 64.563 1.00 72.19 179 ASN A N 1
ATOM 1386 C CA . ASN A 1 179 ? -29.845 19.033 64.643 1.00 72.19 179 ASN A CA 1
ATOM 1387 C C . ASN A 1 179 ? -31.279 19.402 64.228 1.00 72.19 179 ASN A C 1
ATOM 1389 O O . ASN A 1 179 ? -31.743 20.472 64.594 1.00 72.19 179 ASN A O 1
ATOM 1393 N N . ALA A 1 180 ? -31.965 18.549 63.463 1.00 69.12 180 ALA A N 1
ATOM 1394 C CA . ALA A 1 180 ? -33.350 18.762 63.033 1.00 69.12 180 ALA A CA 1
ATOM 1395 C C . ALA A 1 180 ? -34.399 18.220 64.027 1.00 69.12 180 ALA A C 1
ATOM 1397 O O . ALA A 1 180 ? -35.589 18.462 63.847 1.00 69.12 180 ALA A O 1
ATOM 1398 N N . ALA A 1 181 ? -33.972 17.451 65.034 1.00 58.72 181 ALA A N 1
ATOM 1399 C CA . ALA A 1 181 ? -34.834 16.861 66.063 1.00 58.72 181 ALA A CA 1
ATOM 1400 C C . ALA A 1 181 ? -34.862 17.661 67.388 1.00 58.72 181 ALA A C 1
ATOM 1402 O O . ALA A 1 181 ? -35.484 17.210 68.351 1.00 58.72 181 ALA A O 1
ATOM 1403 N N . LEU A 1 182 ? -34.184 18.815 67.430 1.00 48.28 182 LEU A N 1
ATOM 1404 C CA . LEU A 1 182 ? -34.235 19.853 68.472 1.00 48.28 182 LEU A CA 1
ATOM 1405 C C . LEU A 1 182 ? -35.021 21.055 67.941 1.00 48.28 182 LEU A C 1
ATOM 1407 O O . LEU A 1 182 ? -35.746 21.670 68.753 1.00 48.28 182 LEU A O 1
#

Mean predicted aligned error: 19.01 Å

Secondary st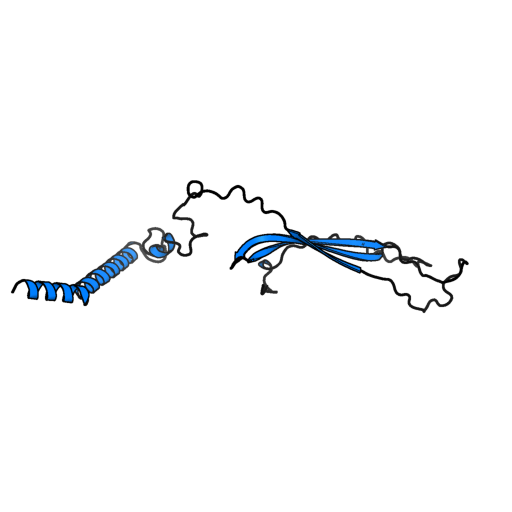ructure (DSSP, 8-state):
----TT-GGGSPPPEE------------SSEEEEEEEEEEEEEEEEEEEEETTEEEEEEEEEEEEEEEEEEE----SSS----S-TTPPPP---EEEEEEEE------SPPPTTTS---TT-TTSSSS-HHHHTGGGSTT--SS-HHHHHHHHHHHHHHHHHHHHHSHHHHHHHHHHHHH--

Sequence (182 aa):
GNPDLTSLMDWVNISYAT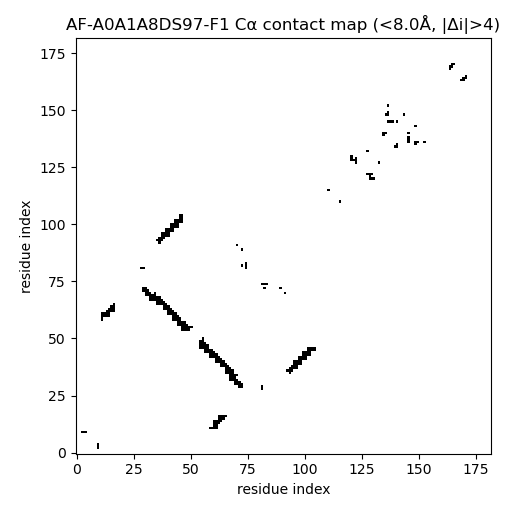LNSSAAMGKVTSACDGVPSHQHIQVWTLITGQIGGIPQREIHALEVNYSRTTWTLECGGGDISSCQDPDAPQLFSITSSVTFIDIPVNTGPPKSRFQINFTEYDCNRNDVCWPELAFPFTRYFTGEPYSQSLAKGMVLVGMFIAASILGTPWRQIRQAWHNAAL

InterPro domains:
  IPR040354 Tectonic-1-3 [PTHR14611] (1-164)

Nearest PDB structures (foldseek):
  4e8w-assembly2_B  TM=4.523E-01  e=5.015E+00  Burkholderia cenocepacia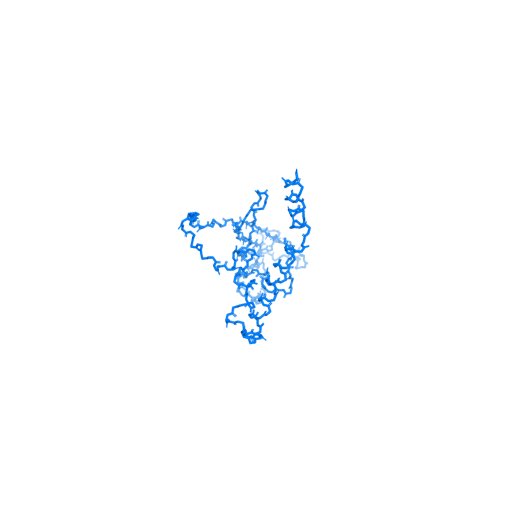 J2315
  4e8z-assembly2_B  TM=4.535E-01  e=7.367E+00  Burkholderia cenocepacia J2315
  3kq4-assembly1_A  TM=2.214E-01  e=6.910E+00  Homo sapiens

Organism: Nothobranchius kadleci (NCBI:txid1051664)